Protein 1ZAV (pdb70)

Sequence (353 aa):
VMLTRQQKELIVKEMSEIFKKTSLILFADFLGFTVADLTELRSRLREKYGDGARFRVVKNTLLNLALKNAEYEGYEEFLKGPTAVLLYVTEGDPVEAVKIIYNFYKDKKADLSRLKGGFLEGKKFTAEEVENIAKLPSKEELYAMLVGRVKAPITGLVFALSGILRNLVYVLNAIKEKKMTIDEIIEAIEKLTVSELAELLVKKLEDKFGMTIDEIIEAIEKLTVSELAELVKKLEDKFGMTIDEIIEAIEKLTVSELAELVKKLEDKFGMTIDEIIEAIEKLTVSELAELVKKLEDKFMTIDEIIEAIEKLTVSELAELVKKLEDKFTIDEIIEAIEKLTVSELAELVKKLEDK

Radius of gyration: 29.61 Å; Cα contacts (8 Å, |Δi|>4): 431; chains: 7; bounding box: 50×60×89 Å

Solvent-accessible surface area: 18671 Å² total; per-residue (Å²): 198,177,86,74,161,128,85,92,91,99,66,23,128,89,6,9,93,48,0,151,135,21,30,1,2,0,0,0,34,20,95,81,38,78,116,71,26,32,78,71,0,101,53,68,4,134,137,123,27,32,96,5,8,103,2,94,91,12,122,44,86,25,0,50,78,0,0,131,91,15,153,44,147,31,7,82,100,6,12,151,35,71,1,0,0,0,6,0,40,132,48,53,4,8,55,0,0,60,16,0,26,54,0,0,100,85,82,178,22,89,58,71,49,0,39,0,0,15,13,52,72,116,89,9,55,29,133,69,3,99,92,15,6,172,23,37,59,66,122,92,4,15,40,70,0,24,36,71,0,32,15,4,2,74,15,1,25,132,11,0,20,13,5,9,74,48,0,15,134,6,0,48,37,20,54,126,142,121,75,84,9,85,84,0,7,84,6,0,22,145,11,46,0,49,73,0,29,92,0,5,114,83,1,75,103,115,44,77,110,64,22,74,61,0,17,90,8,0,70,163,11,44,16,23,58,0,4,48,0,5,115,73,0,82,127,99,10,118,83,83,27,74,85,0,12,99,4,0,24,138,10,39,0,48,67,0,21,84,0,12,113,83,0,89,98,105,25,73,121,73,29,75,84,0,7,82,6,0,40,134,8,43,0,52,70,0,28,79,0,14,106,77,0,100,100,112,44,103,81,20,82,95,0,20,107,22,0,94,138,14,73,69,80,66,0,44,81,0,11,130,64,0,97,96,126,69,109,25,75,101,0,8,102,11,0,25,147,11,43,0,55,69,0,21,74,0,10,114,78,3,97,113,120

Organism: Thermotoga maritima (strain ATCC 43589 / DSM 3109 / JCM 10099 / NBRC 100826 / MSB8) (NCBI:txid243274)

Foldseek 3Di:
DDDDPVRLVVLLVVLLVQVLQWQWKWKFDCPPPDVVLVVVLVVLVCVPQVPQKDKAWDQLVSVVSSCVSNPHPDCVVRRDPGIIIITGRDDQPLVSLLSVQVSCVVVPHDQVSRAWTAGRRRTDGSVCSVVSNPDDDPVVVVVVVVCVVCVVVVVVVCVVVVVVVVVVVVVVVVVVVD/DDPVVVVVVLVPDDVVVNVVVVVVCVVVPD/DDPVVVVVVQVVDDPVRNVVVVVVVVVVDD/DDPVVVVVVLVPDDPVVNVVVVVVVVVVPD/DDPVVVVVVLVPDDVVVNVVVVVVVVVVD/DPVVVVVVVQVPQDPVSVVVVVVVVVVVD/DVVVVVVVLVPDDPVRVVVVVVVVVVD

CATH classification: 3.30.70.1730 (+1 more: 6.10.250.290)

Nearest PDB structures (foldseek):
  1zaw-assembly1_V  TM=1.005E+00  e=1.947E-02  Thermotoga maritima
  1zax-assembly1_W  TM=9.506E-01  e=1.041E-01  Thermotoga maritima
  1rqu-assembly1_B  TM=8.295E-01  e=3.228E+00  Escherichia coli
  1rqt-assembly1_B  TM=8.329E-01  e=4.101E+00  Escherichia coli
  1zax-assembly1_W  TM=9.877E-01  e=3.041E-02  Thermotoga maritima

Secondary structure (DSSP, 8-state):
-PPPHHHHHHHHHHHHHHHTT-SEEEEE--TT--HHHHHHHHHHHHHHHTTSEEEEEE-HHHHHHHHHHTT--S-GGG-SSSEEEEEESSS-THHHHHHHHHHHHHTT--GGGEEEEEETTEEEEHHH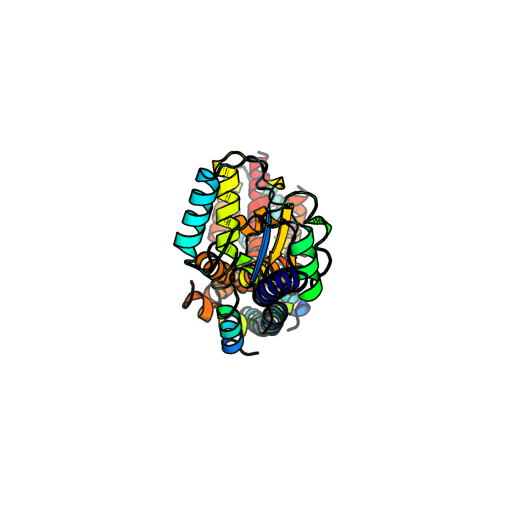HHHHHTPPPHHHHHHHHHHHHHHHHHHHHHHHHHHHHHHHHHHHHHHHT-/--HHHHHHHHHHSBHHHHHHHHHHHHHHT-/--HHHHHHHHHT--HHHHHHHHHHHHHH--/--HHHHHHHHHTSBHHHHHHHHHHHHHHH-/--HHHHHHHHHTSBHHHHHHHHHHHHHH-/--HHHHHHHHHHS-HHHHHHHHHHHHHH-/--HHHHHHHHTSBHHHHHHHHHHHHT-

B-factor: mean 54.04, std 11.58, range [22.67, 105.93]

Structure (mmCIF, N/CA/C/O backbone):
data_1ZAV
#
_entry.id   1ZAV
#
_cell.length_a   43.438
_cell.length_b   60.375
_cell.length_c   83.372
_cell.angle_alpha   90.00
_cell.angle_beta   91.89
_cell.angle_gamma   90.00
#
_symmetry.space_group_name_H-M   'P 1 21 1'
#
loop_
_entity.id
_entity.type
_entity.pdbx_description
1 polymer '50S ribosomal protein L10'
2 polymer '50S ribosomal protein L7/L12'
3 water water
#
loop_
_atom_site.group_PDB
_atom_site.id
_atom_site.type_symbol
_atom_site.label_atom_id
_atom_site.label_alt_id
_atom_site.label_comp_id
_atom_site.label_asym_id
_atom_site.label_entity_id
_atom_site.label_seq_id
_atom_site.pdbx_PDB_ins_code
_atom_site.Cartn_x
_atom_site.Cartn_y
_atom_site.Cartn_z
_atom_site.occupancy
_atom_site.B_iso_or_equiv
_atom_site.auth_seq_id
_atom_site.auth_comp_id
_atom_site.auth_asym_id
_atom_site.auth_atom_id
_atom_site.pdbx_PDB_model_num
ATOM 1 N N . VAL A 1 1 ? 30.800 -20.280 -35.510 1.00 64.43 0 VAL A N 1
ATOM 2 C CA . VAL A 1 1 ? 29.577 -20.883 -36.100 1.00 61.08 0 VAL A CA 1
ATOM 3 C C . VAL A 1 1 ? 28.317 -20.210 -35.554 1.00 60.34 0 VAL A C 1
ATOM 4 O O . VAL A 1 1 ? 28.284 -19.699 -34.431 1.00 57.70 0 VAL A O 1
ATOM 8 N N . MET A 1 2 ? 27.279 -20.213 -36.376 1.00 59.22 1 MET A N 1
ATOM 9 C CA . MET A 1 2 ? 26.008 -19.607 -36.017 1.00 57.44 1 MET A CA 1
ATOM 10 C C . MET A 1 2 ? 25.149 -20.605 -35.245 1.00 55.74 1 MET A C 1
ATOM 11 O O . MET A 1 2 ? 25.284 -21.817 -35.415 1.00 54.60 1 MET A O 1
ATOM 16 N N . LEU A 1 3 ? 24.275 -20.092 -34.386 1.00 54.53 2 LEU A N 1
ATOM 17 C CA . LEU A 1 3 ? 23.364 -20.944 -33.630 1.00 52.75 2 LEU A CA 1
ATOM 18 C C . LEU A 1 3 ? 22.046 -21.016 -34.412 1.00 52.89 2 LEU A C 1
ATOM 19 O O . LEU A 1 3 ? 21.649 -20.041 -35.053 1.00 49.73 2 LEU A O 1
ATOM 24 N N . THR A 1 4 ? 21.384 -22.169 -34.372 1.00 52.88 3 THR A N 1
ATOM 25 C CA . THR A 1 4 ? 20.104 -22.320 -35.062 1.00 53.21 3 THR A CA 1
ATOM 26 C C . THR A 1 4 ? 19.079 -21.459 -34.327 1.00 51.93 3 THR A C 1
ATOM 27 O O . THR A 1 4 ? 19.203 -21.238 -33.118 1.00 47.07 3 THR A O 1
ATOM 31 N N . ARG A 1 5 ? 18.071 -20.973 -35.053 1.00 51.15 4 ARG A N 1
ATOM 32 C CA . ARG A 1 5 ? 17.042 -20.137 -34.440 1.00 51.69 4 ARG A CA 1
ATOM 33 C C . ARG A 1 5 ? 16.467 -20.866 -33.230 1.00 49.74 4 ARG A C 1
ATOM 34 O O . ARG A 1 5 ? 16.213 -20.259 -32.187 1.00 49.44 4 ARG A O 1
ATOM 42 N N . GLN A 1 6 ? 16.282 -22.176 -33.389 1.00 49.11 5 GLN A N 1
ATOM 43 C CA . GLN A 1 6 ? 15.739 -23.053 -32.351 1.00 49.21 5 GLN A CA 1
ATOM 44 C C . GLN A 1 6 ? 16.657 -23.151 -31.122 1.00 48.96 5 GLN A C 1
ATOM 45 O O . GLN A 1 6 ? 16.183 -23.177 -29.981 1.00 46.70 5 GLN A O 1
ATOM 51 N N . GLN A 1 7 ? 17.964 -23.213 -31.353 1.00 46.59 6 GLN A N 1
ATOM 52 C CA . GLN A 1 7 ? 18.916 -23.283 -30.240 1.00 46.02 6 GLN A CA 1
ATOM 53 C C . GLN A 1 7 ? 18.863 -21.990 -29.436 1.00 43.19 6 GLN A C 1
ATOM 54 O O . GLN A 1 7 ? 18.837 -22.017 -28.206 1.00 43.53 6 GLN A O 1
ATOM 60 N N . LYS A 1 8 ? 18.838 -20.859 -30.134 1.00 43.91 7 LYS A N 1
ATOM 61 C CA . LYS A 1 8 ? 18.772 -19.557 -29.476 1.00 45.30 7 LYS A CA 1
ATOM 62 C C . LYS A 1 8 ? 17.480 -19.417 -28.677 1.00 46.00 7 LYS A C 1
ATOM 63 O O . LYS A 1 8 ? 17.493 -18.949 -27.536 1.00 43.63 7 LYS A O 1
ATOM 69 N N . GLU A 1 9 ? 16.356 -19.805 -29.283 1.00 44.49 8 GLU A N 1
ATOM 70 C CA . GLU A 1 9 ? 15.067 -19.716 -28.598 1.00 45.31 8 GLU A CA 1
ATOM 71 C C . GLU A 1 9 ? 15.070 -20.498 -27.290 1.00 43.49 8 GLU A C 1
ATOM 72 O O . GLU A 1 9 ? 14.523 -20.041 -26.293 1.00 45.18 8 GLU A O 1
ATOM 78 N N . LEU A 1 10 ? 15.681 -21.679 -27.305 1.00 44.22 9 LEU A N 1
ATOM 79 C CA . LEU A 1 10 ? 15.740 -22.538 -26.125 1.00 46.68 9 LEU A CA 1
ATOM 80 C C . LEU A 1 10 ? 16.555 -21.869 -25.016 1.00 46.02 9 LEU A C 1
ATOM 81 O O . LEU A 1 10 ? 16.181 -21.904 -23.844 1.00 44.81 9 LEU A O 1
ATOM 86 N N . ILE A 1 11 ? 17.667 -21.256 -25.395 1.00 46.65 10 ILE A N 1
ATOM 87 C CA . ILE A 1 11 ? 18.514 -20.575 -24.424 1.00 47.15 10 ILE A CA 1
ATOM 88 C C . ILE A 1 11 ? 17.750 -19.403 -23.806 1.00 46.01 10 ILE A C 1
ATOM 89 O O . ILE A 1 11 ? 17.790 -19.203 -22.593 1.00 44.09 10 ILE A O 1
ATOM 94 N N . VAL A 1 12 ? 17.038 -18.643 -24.641 1.00 46.12 11 VAL A N 1
ATOM 95 C CA . VAL A 1 12 ? 16.255 -17.500 -24.170 1.00 44.56 11 VAL A CA 1
ATOM 96 C C . VAL A 1 12 ? 15.112 -17.965 -23.272 1.00 44.82 11 VAL A C 1
ATOM 97 O O . VAL A 1 12 ? 14.852 -17.390 -22.224 1.00 43.63 11 VAL A O 1
ATOM 101 N N . LYS A 1 13 ? 14.418 -19.014 -23.697 1.00 46.51 12 LYS A N 1
ATOM 102 C CA . LYS A 1 13 ? 13.301 -19.534 -22.925 1.00 46.53 12 LYS A CA 1
ATOM 103 C C . LYS A 1 13 ? 13.786 -20.014 -21.559 1.00 46.07 12 LYS A C 1
ATOM 104 O O . LYS A 1 13 ? 13.192 -19.689 -20.534 1.00 43.52 12 LYS A O 1
ATOM 110 N N . GLU A 1 14 ? 14.865 -20.790 -21.555 1.00 47.88 13 GLU A N 1
ATOM 111 C CA . GLU A 1 14 ? 15.423 -21.313 -20.312 1.00 50.27 13 GLU A CA 1
ATOM 112 C C . GLU A 1 14 ? 15.731 -20.182 -19.342 1.00 49.89 13 GLU A C 1
ATOM 113 O O . GLU A 1 14 ? 15.298 -20.196 -18.194 1.00 50.52 13 GLU A O 1
ATOM 119 N N . MET A 1 15 ? 16.493 -19.208 -19.819 1.00 51.20 14 MET A N 1
ATOM 120 C CA . MET A 1 15 ? 16.872 -18.056 -19.015 1.00 51.66 14 MET A CA 1
ATOM 121 C C . MET A 1 15 ? 15.638 -17.301 -18.525 1.00 51.85 14 MET A C 1
ATOM 122 O O . MET A 1 15 ? 15.535 -16.961 -17.346 1.00 51.52 14 MET A O 1
ATOM 127 N N . SER A 1 16 ? 14.696 -17.045 -19.435 1.00 50.45 15 SER A N 1
ATOM 128 C CA . SER A 1 16 ? 13.475 -16.323 -19.090 1.00 51.03 15 SER A CA 1
ATOM 129 C C . SER A 1 16 ? 12.721 -17.024 -17.971 1.00 49.65 15 SER A C 1
ATOM 130 O O . SER A 1 16 ? 12.187 -16.380 -17.069 1.00 49.59 15 SER A O 1
ATOM 133 N N . GLU A 1 17 ? 12.664 -18.350 -18.041 1.00 49.50 16 GLU A N 1
ATOM 134 C CA . GLU A 1 17 ? 11.982 -19.124 -17.023 1.00 47.65 16 GLU A CA 1
ATOM 135 C C . GLU A 1 17 ? 12.742 -19.033 -15.703 1.00 45.99 16 GLU A C 1
ATOM 136 O O . GLU A 1 17 ? 12.132 -18.999 -14.644 1.00 46.93 16 GLU A O 1
ATOM 142 N N . ILE A 1 18 ? 14.067 -18.998 -15.758 1.00 45.67 17 ILE A N 1
ATOM 143 C CA . ILE A 1 18 ? 14.836 -18.894 -14.523 1.00 46.20 17 ILE A CA 1
ATOM 144 C C . ILE A 1 18 ? 14.529 -17.553 -13.863 1.00 47.78 17 ILE A C 1
ATOM 145 O O . ILE A 1 18 ? 14.179 -17.505 -12.686 1.00 47.14 17 ILE A O 1
ATOM 150 N N . PHE A 1 19 ? 14.639 -16.470 -14.629 1.00 48.77 18 PHE A N 1
ATOM 151 C CA . PHE A 1 19 ? 14.371 -15.134 -14.095 1.00 51.04 18 PHE A CA 1
ATOM 152 C C . PHE A 1 19 ? 12.949 -14.975 -13.569 1.00 52.13 18 PHE A C 1
ATOM 153 O O . PHE A 1 19 ? 12.663 -14.046 -12.811 1.00 52.35 18 PHE A O 1
ATOM 161 N N . LYS A 1 20 ? 12.050 -15.869 -13.970 1.00 53.75 19 LYS A N 1
ATOM 162 C CA . LYS A 1 20 ? 10.678 -15.798 -13.493 1.00 55.52 19 LYS A CA 1
ATOM 163 C C . LYS A 1 20 ? 10.552 -16.351 -12.077 1.00 55.38 19 LYS A C 1
ATOM 164 O O . LYS A 1 20 ? 9.536 -16.144 -11.416 1.00 56.31 19 LYS A O 1
ATOM 170 N N . LYS A 1 21 ? 11.575 -17.054 -11.602 1.00 54.07 20 LYS A N 1
ATOM 171 C CA . LYS A 1 21 ? 11.498 -17.620 -10.262 1.00 55.51 20 LYS A CA 1
ATOM 172 C C . LYS A 1 21 ? 12.587 -17.156 -9.292 1.00 53.46 20 LYS A C 1
ATOM 173 O O . LYS A 1 21 ? 12.595 -17.562 -8.135 1.00 55.56 20 LYS A O 1
ATOM 179 N N . THR A 1 22 ? 13.495 -16.314 -9.764 1.00 50.82 21 THR A N 1
ATOM 180 C CA . THR A 1 22 ? 14.592 -15.810 -8.938 1.00 48.90 21 THR A CA 1
ATOM 181 C C . THR A 1 22 ? 14.144 -14.787 -7.905 1.00 48.00 21 THR A C 1
ATOM 182 O O . THR A 1 22 ? 13.144 -14.095 -8.101 1.00 49.68 21 THR A O 1
ATOM 186 N N . SER A 1 23 ? 14.893 -14.694 -6.807 1.00 45.13 22 SER A N 1
ATOM 187 C CA . SER A 1 23 ? 14.588 -13.745 -5.745 1.00 42.77 22 SER A CA 1
ATOM 188 C C . SER A 1 23 ? 15.617 -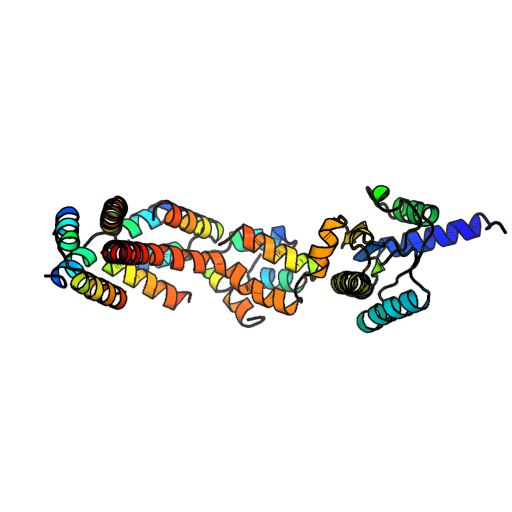12.613 -5.794 1.00 41.59 22 SER A C 1
ATOM 189 O O . SER A 1 23 ? 15.496 -11.608 -5.097 1.00 41.35 22 SER A O 1
ATOM 192 N N . LEU A 1 24 ? 16.624 -12.795 -6.636 1.00 39.36 23 LEU A N 1
ATOM 193 C CA . LEU A 1 24 ? 17.678 -11.814 -6.821 1.00 40.02 23 LEU A CA 1
ATOM 194 C C . LEU A 1 24 ? 18.303 -11.966 -8.198 1.00 39.27 23 LEU A C 1
ATOM 195 O O . LEU A 1 24 ? 18.519 -13.079 -8.683 1.00 40.57 23 LEU A O 1
ATOM 200 N N . ILE A 1 25 ? 18.556 -10.826 -8.825 1.00 38.77 24 ILE A N 1
ATOM 201 C CA . ILE A 1 25 ? 19.222 -10.740 -10.110 1.00 39.20 24 ILE A CA 1
ATOM 202 C C . ILE A 1 25 ? 20.097 -9.500 -9.919 1.00 39.69 24 ILE A C 1
ATOM 203 O O . ILE A 1 25 ? 19.583 -8.393 -9.780 1.00 40.14 24 ILE A O 1
ATOM 208 N N . LEU A 1 26 ? 21.409 -9.693 -9.855 1.00 39.16 25 LEU A N 1
ATOM 209 C CA . LEU A 1 26 ? 22.329 -8.577 -9.694 1.00 39.90 25 LEU A CA 1
ATOM 210 C C . LEU A 1 26 ? 23.295 -8.575 -10.875 1.00 40.02 25 LEU A C 1
ATOM 211 O O . LEU A 1 26 ? 23.890 -9.601 -11.223 1.00 42.32 25 LEU A O 1
ATOM 216 N N . PHE A 1 27 ? 23.441 -7.411 -11.503 1.00 38.39 26 PHE A N 1
ATOM 217 C CA . PHE A 1 27 ? 24.297 -7.274 -12.666 1.00 39.44 26 PHE A CA 1
ATOM 218 C C . PHE A 1 27 ? 25.651 -6.726 -12.289 1.00 41.41 26 PHE A C 1
ATOM 219 O O . PHE A 1 27 ? 25.736 -5.674 -11.661 1.00 43.15 26 PHE A O 1
ATOM 227 N N . ALA A 1 28 ? 26.698 -7.436 -12.699 1.00 43.47 27 ALA A N 1
ATOM 228 C CA . ALA A 1 28 ? 28.074 -7.055 -12.384 1.00 44.16 27 ALA A CA 1
ATOM 229 C C . ALA A 1 28 ? 29.035 -7.021 -13.568 1.00 45.47 27 ALA A C 1
ATOM 230 O O . ALA A 1 28 ? 28.924 -7.811 -14.511 1.00 47.33 27 ALA A O 1
ATOM 232 N N . ASP A 1 29 ? 29.986 -6.095 -13.499 1.00 46.14 28 ASP A N 1
ATOM 233 C CA . ASP A 1 29 ? 31.033 -5.960 -14.502 1.00 46.00 28 ASP A CA 1
ATOM 234 C C . ASP A 1 29 ? 32.133 -6.867 -13.957 1.00 46.16 28 ASP A C 1
ATOM 235 O O . ASP A 1 29 ? 32.705 -6.574 -12.909 1.00 44.74 28 ASP A O 1
ATOM 240 N N . PHE A 1 30 ? 32.421 -7.964 -14.650 1.00 45.55 29 PHE A N 1
ATOM 241 C CA . PHE A 1 30 ? 33.438 -8.902 -14.185 1.00 46.85 29 PHE A CA 1
ATOM 242 C C . PHE A 1 30 ? 34.667 -8.928 -15.098 1.00 46.42 29 PHE A C 1
ATOM 243 O O . PHE A 1 30 ? 35.487 -9.854 -15.040 1.00 45.96 29 PHE A O 1
ATOM 251 N N . LEU A 1 31 ? 34.791 -7.901 -15.936 1.00 45.79 30 LEU A N 1
ATOM 252 C CA . LEU A 1 31 ? 35.913 -7.784 -16.862 1.00 45.56 30 LEU A CA 1
ATOM 253 C C . LEU A 1 31 ? 37.231 -7.721 -16.097 1.00 46.23 30 LEU A C 1
ATOM 254 O O . LEU A 1 31 ? 37.305 -7.108 -15.036 1.00 47.18 30 LEU A O 1
ATOM 259 N N . GLY A 1 32 ? 38.263 -8.366 -16.629 1.00 46.59 31 GLY A N 1
ATOM 260 C CA . GLY A 1 32 ? 39.564 -8.329 -15.978 1.00 47.27 31 GLY A CA 1
ATOM 261 C C . GLY A 1 32 ? 39.821 -9.378 -14.917 1.00 47.78 31 GLY A C 1
ATOM 262 O O . GLY A 1 32 ? 40.977 -9.678 -14.610 1.00 48.88 31 GLY A O 1
ATOM 263 N N . PHE A 1 33 ? 38.754 -9.918 -14.338 1.00 47.07 32 PHE A N 1
ATOM 264 C CA . PHE A 1 33 ? 38.878 -10.956 -13.321 1.00 48.23 32 PHE A CA 1
ATOM 265 C C . PHE A 1 33 ? 39.339 -12.245 -13.999 1.00 47.91 32 PHE A C 1
ATOM 266 O O . PHE A 1 33 ? 39.038 -12.489 -15.171 1.00 47.94 32 PHE A O 1
ATOM 274 N N . THR A 1 34 ? 40.065 -13.068 -13.254 1.00 47.87 33 THR A N 1
ATOM 275 C CA . THR A 1 34 ? 40.586 -14.326 -13.771 1.00 48.16 33 THR A CA 1
ATOM 276 C C . THR A 1 34 ? 39.650 -15.493 -13.480 1.00 48.55 33 THR A C 1
ATOM 277 O O . THR A 1 34 ? 38.690 -15.360 -12.715 1.00 45.99 33 THR A O 1
ATOM 281 N N . VAL A 1 35 ? 39.932 -16.637 -14.102 1.00 49.46 34 VAL A N 1
ATOM 282 C CA . VAL A 1 35 ? 39.128 -17.832 -13.881 1.00 49.17 34 VAL A CA 1
ATOM 283 C C . VAL A 1 35 ? 39.272 -18.222 -12.413 1.00 48.89 34 VAL A C 1
ATOM 284 O O . VAL A 1 35 ? 38.330 -18.714 -11.793 1.00 46.56 34 VAL A O 1
ATOM 288 N N . ALA A 1 36 ? 40.463 -18.001 -11.861 1.00 48.60 35 ALA A N 1
ATOM 289 C CA . ALA A 1 36 ? 40.710 -18.314 -10.464 1.00 47.03 35 ALA A CA 1
ATOM 290 C C . ALA A 1 36 ? 39.730 -17.517 -9.613 1.00 44.85 35 ALA A C 1
ATOM 291 O O . ALA A 1 36 ? 39.136 -18.050 -8.681 1.00 44.95 35 ALA A O 1
ATOM 293 N N . ASP A 1 37 ? 39.561 -16.239 -9.945 1.00 42.48 36 ASP A N 1
ATOM 294 C CA . ASP A 1 37 ? 38.644 -15.371 -9.216 1.00 41.76 36 ASP A CA 1
ATOM 295 C C . ASP A 1 37 ? 37.209 -15.871 -9.373 1.00 40.57 36 ASP A C 1
ATOM 296 O O . ASP A 1 37 ? 36.447 -15.927 -8.408 1.00 38.45 36 ASP A O 1
ATOM 301 N N . LEU A 1 38 ? 36.846 -16.223 -10.601 1.00 40.41 37 LEU A N 1
ATOM 302 C CA . LEU A 1 38 ? 35.503 -16.730 -10.868 1.00 40.66 37 LEU A CA 1
ATOM 303 C C . LEU A 1 38 ? 35.294 -17.969 -9.997 1.00 41.36 37 LEU A C 1
ATOM 304 O O . LEU A 1 38 ? 34.283 -18.093 -9.306 1.00 38.14 37 LEU A O 1
ATOM 309 N N . THR A 1 39 ? 36.273 -18.872 -10.015 1.00 42.92 38 THR A N 1
ATOM 310 C CA . THR A 1 39 ? 36.182 -20.102 -9.232 1.00 44.08 38 THR A CA 1
ATOM 311 C C . THR A 1 39 ? 36.008 -19.798 -7.743 1.00 44.59 38 THR A C 1
ATOM 312 O O . THR A 1 39 ? 35.161 -20.394 -7.080 1.00 43.14 38 THR A O 1
ATOM 316 N N . GLU A 1 40 ? 36.787 -18.852 -7.225 1.00 46.57 39 GLU A N 1
ATOM 317 C CA . GLU A 1 40 ? 36.689 -18.486 -5.813 1.00 48.36 39 GLU A CA 1
ATOM 318 C C . GLU A 1 40 ? 35.336 -17.866 -5.447 1.00 46.38 39 GLU A C 1
ATOM 319 O O . GLU A 1 40 ? 34.747 -18.208 -4.421 1.00 47.10 39 GLU A O 1
ATOM 325 N N . LEU A 1 41 ? 34.836 -16.955 -6.275 1.00 44.78 40 LEU A N 1
ATOM 326 C CA . LEU A 1 41 ? 33.541 -16.342 -5.999 1.00 43.33 40 LEU A CA 1
ATOM 327 C C . LEU A 1 41 ? 32.454 -17.417 -6.007 1.00 40.91 40 LEU A C 1
ATOM 328 O O . LEU A 1 41 ? 31.585 -17.441 -5.136 1.00 40.13 40 LEU A O 1
ATOM 333 N N . ARG A 1 42 ? 32.504 -18.306 -6.994 1.00 41.52 41 ARG A N 1
ATOM 334 C CA . ARG A 1 42 ? 31.505 -19.367 -7.087 1.00 41.04 41 ARG A CA 1
ATOM 335 C C . ARG A 1 42 ? 31.566 -20.295 -5.890 1.00 42.06 41 ARG A C 1
ATOM 336 O O . ARG A 1 42 ? 30.542 -20.796 -5.434 1.00 39.97 41 ARG A O 1
ATOM 344 N N . SER A 1 43 ? 32.774 -20.519 -5.382 1.00 41.33 42 SER A N 1
ATOM 345 C CA . SER A 1 43 ? 32.957 -21.381 -4.224 1.00 42.38 42 SER A CA 1
ATOM 346 C C . SER A 1 43 ? 32.355 -20.720 -2.986 1.00 41.57 42 SER A C 1
ATOM 347 O O . SER A 1 43 ? 31.686 -21.380 -2.192 1.00 42.30 42 SER A O 1
ATOM 350 N N . ARG A 1 44 ? 32.587 -19.416 -2.826 1.00 40.86 43 ARG A N 1
ATOM 351 C CA . ARG A 1 44 ? 32.039 -18.696 -1.679 1.00 40.36 43 ARG A CA 1
ATOM 352 C C . ARG A 1 44 ? 30.517 -18.717 -1.737 1.00 40.95 43 ARG A C 1
ATOM 353 O O . ARG A 1 44 ? 29.844 -18.821 -0.709 1.00 40.54 43 ARG A O 1
ATOM 361 N N . LEU A 1 45 ? 29.969 -18.621 -2.946 1.00 40.27 44 LEU A N 1
ATOM 362 C CA . LEU A 1 45 ? 28.525 -18.650 -3.107 1.00 39.80 44 LEU A CA 1
ATOM 363 C C . LEU A 1 45 ? 27.960 -20.025 -2.767 1.00 39.53 44 LEU A C 1
ATOM 364 O O . LEU A 1 45 ? 27.001 -20.137 -2.017 1.00 39.50 44 LEU A O 1
ATOM 369 N N . ARG A 1 46 ? 28.567 -21.067 -3.319 1.00 41.38 45 ARG A N 1
ATOM 370 C CA . ARG A 1 46 ? 28.111 -22.435 -3.099 1.00 42.71 45 ARG A CA 1
ATOM 371 C C . ARG A 1 46 ? 28.135 -22.850 -1.631 1.00 44.40 45 ARG A C 1
ATOM 372 O O . ARG A 1 46 ? 27.215 -23.512 -1.142 1.00 43.29 45 ARG A O 1
ATOM 380 N N . GLU A 1 47 ? 29.198 -22.460 -0.937 1.00 47.50 46 GLU A N 1
ATOM 381 C CA . GLU A 1 47 ? 29.363 -22.758 0.478 1.00 50.01 46 GLU A CA 1
ATOM 382 C C . GLU A 1 47 ? 28.145 -22.295 1.271 1.00 50.36 46 GLU A C 1
ATOM 383 O O . GLU A 1 47 ? 27.814 -22.866 2.308 1.00 51.54 46 GLU A O 1
ATOM 389 N N . LYS A 1 48 ? 27.473 -21.262 0.771 1.00 48.84 47 LYS A N 1
ATOM 390 C CA . LYS A 1 48 ? 26.303 -20.712 1.439 1.00 46.21 47 LYS A CA 1
ATOM 391 C C . LYS A 1 48 ? 24.985 -21.067 0.765 1.00 44.81 47 LYS A C 1
ATOM 392 O O . LYS A 1 48 ? 23.957 -21.177 1.430 1.00 43.83 47 LYS A O 1
ATOM 398 N N . TYR A 1 49 ? 25.004 -21.247 -0.550 1.00 41.84 48 TYR A N 1
ATOM 399 C CA . TYR A 1 49 ? 23.768 -21.548 -1.269 1.00 42.04 48 TYR A CA 1
ATOM 400 C C . TYR A 1 49 ? 23.705 -22.919 -1.945 1.00 41.73 48 TYR A C 1
ATOM 401 O O . TYR A 1 49 ? 22.634 -23.351 -2.375 1.00 41.91 48 TYR A O 1
ATOM 410 N N . GLY A 1 50 ? 24.834 -23.604 -2.048 1.00 41.69 49 GLY A N 1
ATOM 411 C CA . GLY A 1 50 ? 24.815 -24.882 -2.745 1.00 43.47 49 GLY A CA 1
ATOM 412 C C . GLY A 1 50 ? 24.558 -24.573 -4.216 1.00 44.06 49 GLY A C 1
ATOM 413 O O . GLY A 1 50 ? 25.336 -23.858 -4.844 1.00 44.15 49 GLY A O 1
ATOM 414 N N . ASP A 1 51 ? 23.469 -25.091 -4.772 1.00 44.74 50 ASP A N 1
ATOM 415 C CA . ASP A 1 51 ? 23.140 -24.825 -6.168 1.00 47.60 50 ASP A CA 1
ATOM 416 C C . ASP A 1 51 ? 22.048 -23.754 -6.270 1.00 46.59 50 ASP A C 1
ATOM 417 O O . ASP A 1 51 ? 21.490 -23.536 -7.350 1.00 47.17 50 ASP A O 1
ATOM 422 N N . GLY A 1 52 ? 21.748 -23.107 -5.143 1.00 45.32 51 GLY A N 1
ATOM 423 C CA . GLY A 1 52 ? 20.698 -22.103 -5.089 1.00 42.90 51 GLY A CA 1
ATOM 424 C C . GLY A 1 52 ? 21.081 -20.743 -5.624 1.00 42.56 51 GLY A C 1
ATOM 425 O O . GLY A 1 52 ? 20.253 -19.840 -5.698 1.00 41.09 51 GLY A O 1
ATOM 426 N N . ALA A 1 53 ? 22.343 -20.594 -5.993 1.00 41.08 52 ALA A N 1
ATOM 427 C CA . ALA A 1 53 ? 22.826 -19.334 -6.537 1.00 42.94 52 ALA A CA 1
ATOM 428 C C . ALA A 1 53 ? 23.799 -19.626 -7.665 1.00 43.32 52 ALA A C 1
ATOM 429 O O . ALA A 1 53 ? 24.518 -20.631 -7.635 1.00 41.76 52 ALA A O 1
ATOM 431 N N . ARG A 1 54 ? 23.820 -18.742 -8.656 1.00 41.61 53 ARG A N 1
ATOM 432 C CA . ARG A 1 54 ? 24.708 -18.882 -9.801 1.00 42.98 53 ARG A CA 1
ATOM 433 C C . ARG A 1 54 ? 25.315 -17.539 -10.161 1.00 42.90 53 ARG A C 1
ATOM 434 O O . ARG A 1 54 ? 24.698 -16.508 -9.927 1.00 40.38 53 ARG A O 1
ATOM 442 N N . PHE A 1 55 ? 26.530 -17.562 -10.704 1.00 41.19 54 PHE A N 1
ATOM 443 C CA . PHE A 1 55 ? 27.203 -16.351 -11.163 1.00 43.39 54 PHE A CA 1
ATOM 444 C C . PHE A 1 55 ? 27.743 -16.695 -12.543 1.00 45.31 54 PHE A C 1
ATOM 445 O O . PHE A 1 55 ? 28.687 -17.479 -12.668 1.00 43.68 54 PHE A O 1
ATOM 453 N N . ARG A 1 56 ? 27.142 -16.114 -13.577 1.00 46.39 55 ARG A N 1
ATOM 454 C CA . ARG A 1 56 ? 27.564 -16.387 -14.945 1.00 49.62 55 ARG A CA 1
ATOM 455 C C . ARG A 1 56 ? 27.678 -15.139 -15.814 1.00 50.96 55 ARG A C 1
ATOM 456 O O . ARG A 1 56 ? 26.851 -14.230 -15.728 1.00 48.43 55 ARG A O 1
ATOM 464 N N . VAL A 1 57 ? 28.715 -15.102 -16.645 1.00 52.92 56 VAL A N 1
ATOM 465 C CA . VAL A 1 57 ? 28.906 -13.991 -17.568 1.00 55.90 56 VAL A CA 1
ATOM 466 C C . VAL A 1 57 ? 27.953 -14.314 -18.707 1.00 56.51 56 VAL A C 1
ATOM 467 O O . VAL A 1 57 ? 28.010 -15.407 -19.274 1.00 55.62 56 VAL A O 1
ATOM 471 N N . VAL A 1 58 ? 27.066 -13.378 -19.029 1.00 58.18 57 VAL A N 1
ATOM 472 C CA . VAL A 1 58 ? 26.093 -13.605 -20.091 1.00 59.62 57 VAL A CA 1
ATOM 473 C C . VAL A 1 58 ? 25.973 -12.423 -21.046 1.00 60.11 57 VAL A C 1
ATOM 474 O O . VAL A 1 58 ? 25.859 -11.269 -20.627 1.00 60.40 57 VAL A O 1
ATOM 478 N N . LYS A 1 59 ? 26.004 -12.730 -22.336 1.00 61.29 58 LYS A N 1
ATOM 479 C CA . LYS A 1 59 ? 25.883 -11.721 -23.378 1.00 63.15 58 LYS A CA 1
ATOM 480 C C . LYS A 1 59 ? 24.640 -10.859 -23.154 1.00 61.96 58 LYS A C 1
ATOM 481 O O . LYS A 1 59 ? 23.574 -11.364 -22.804 1.00 62.67 58 LYS A O 1
ATOM 487 N N . ASN A 1 60 ? 24.790 -9.556 -23.363 1.00 62.16 59 ASN A N 1
ATOM 488 C CA . ASN A 1 60 ? 23.702 -8.602 -23.185 1.00 61.20 59 ASN A CA 1
ATOM 489 C C . ASN A 1 60 ? 22.427 -8.947 -23.948 1.00 60.15 59 ASN A C 1
ATOM 490 O O . ASN A 1 60 ? 21.339 -8.958 -23.376 1.00 58.74 59 ASN A O 1
ATOM 495 N N . THR A 1 61 ? 22.561 -9.216 -25.242 1.00 59.61 60 THR A N 1
ATOM 496 C CA . THR A 1 61 ? 21.407 -9.537 -26.072 1.00 59.42 60 THR A CA 1
ATOM 497 C C . THR A 1 61 ? 20.553 -10.630 -25.435 1.00 58.59 60 THR A C 1
ATOM 498 O O . THR A 1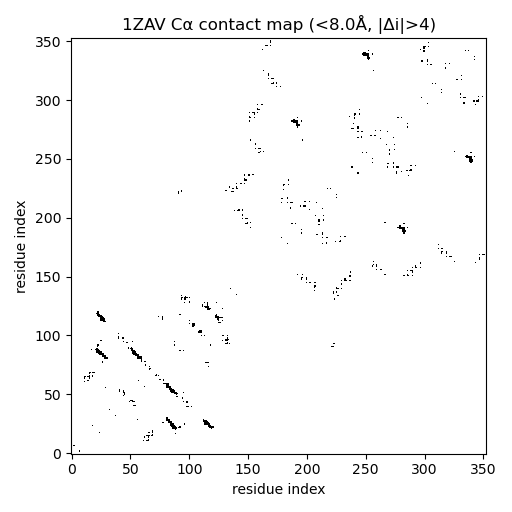 61 ? 19.335 -10.497 -25.351 1.00 58.16 60 THR A O 1
ATOM 502 N N . LEU A 1 62 ? 21.198 -11.700 -24.980 1.00 57.80 61 LEU A N 1
ATOM 503 C CA . LEU A 1 62 ? 20.509 -12.817 -24.330 1.00 57.82 61 LEU A CA 1
ATOM 504 C C . LEU A 1 62 ? 19.798 -12.343 -23.060 1.00 55.78 61 LEU A C 1
ATOM 505 O O . LEU A 1 62 ? 18.634 -12.671 -22.828 1.00 55.23 61 LEU A O 1
ATOM 510 N N . LEU A 1 63 ? 20.516 -11.593 -22.227 1.00 53.81 62 LEU A N 1
ATOM 511 C CA . LEU A 1 63 ? 19.945 -11.072 -20.989 1.00 50.72 62 LEU A CA 1
ATOM 512 C C . LEU A 1 63 ? 18.715 -10.221 -21.277 1.00 48.62 62 LEU A C 1
ATOM 513 O O . LEU A 1 63 ? 17.676 -10.368 -20.634 1.00 46.38 62 LEU A O 1
ATOM 518 N N . ASN A 1 64 ? 18.847 -9.327 -22.250 1.00 47.70 63 ASN A N 1
ATOM 519 C CA . ASN A 1 64 ? 17.757 -8.446 -22.618 1.00 49.68 63 ASN A CA 1
ATOM 520 C C . ASN A 1 64 ? 16.484 -9.228 -22.972 1.00 47.38 63 ASN A C 1
ATOM 521 O O . ASN A 1 64 ? 15.439 -9.008 -22.375 1.00 45.67 63 ASN A O 1
ATOM 526 N N . LEU A 1 65 ? 16.574 -10.148 -23.928 1.00 48.63 64 LEU A N 1
ATOM 527 C CA . LEU A 1 65 ? 15.397 -10.928 -24.317 1.00 48.80 64 LEU A CA 1
ATOM 528 C C . LEU A 1 65 ? 14.826 -11.756 -23.163 1.00 47.63 64 LEU A C 1
ATOM 529 O O . LEU A 1 65 ? 13.608 -11.887 -23.027 1.00 45.34 64 LEU A O 1
ATOM 534 N N . ALA A 1 66 ? 15.699 -12.322 -22.332 1.00 46.09 65 ALA A N 1
ATOM 535 C CA . ALA A 1 66 ? 15.230 -13.118 -21.199 1.00 45.76 65 ALA A CA 1
ATOM 536 C C . ALA A 1 66 ? 14.468 -12.257 -20.191 1.00 44.75 65 ALA A C 1
ATOM 537 O O . ALA A 1 66 ? 13.434 -12.666 -19.678 1.00 47.18 65 ALA A O 1
ATOM 539 N N . LEU A 1 67 ? 14.984 -11.066 -19.907 1.00 45.28 66 LEU A N 1
ATOM 540 C CA . LEU A 1 67 ? 14.336 -10.159 -18.963 1.00 44.72 66 LEU A CA 1
ATOM 541 C C . LEU A 1 67 ? 13.049 -9.618 -19.571 1.00 44.13 66 LEU A C 1
ATOM 542 O O . LEU A 1 67 ? 12.026 -9.513 -18.897 1.00 44.53 66 LEU A O 1
ATOM 547 N N . LYS A 1 68 ? 13.117 -9.272 -20.848 1.00 45.19 67 LYS A N 1
ATOM 548 C CA . LYS A 1 68 ? 11.955 -8.749 -21.559 1.00 47.77 67 LYS A CA 1
ATOM 549 C C . LYS A 1 68 ? 10.801 -9.745 -21.452 1.00 47.79 67 LYS A C 1
ATOM 550 O O . LYS A 1 68 ? 9.693 -9.395 -21.047 1.00 47.54 67 LYS A O 1
ATOM 556 N N . ASN A 1 69 ? 11.078 -10.998 -21.793 1.00 48.38 68 ASN A N 1
ATOM 557 C CA . ASN A 1 69 ? 10.056 -12.031 -21.748 1.00 50.29 68 ASN A CA 1
ATOM 558 C C . ASN A 1 69 ? 9.595 -12.434 -20.352 1.00 50.59 68 ASN A C 1
ATOM 559 O O . ASN A 1 69 ? 8.490 -12.962 -20.193 1.00 49.01 68 ASN A O 1
ATOM 564 N N . ALA A 1 70 ? 10.428 -12.182 -19.342 1.00 50.14 69 ALA A N 1
ATOM 565 C CA . ALA A 1 70 ? 10.068 -12.491 -17.956 1.00 49.24 69 ALA A CA 1
ATOM 566 C C . ALA A 1 70 ? 9.246 -11.318 -17.432 1.00 49.51 69 ALA A C 1
ATOM 567 O O . ALA A 1 70 ? 8.799 -11.307 -16.282 1.00 48.23 69 ALA A O 1
ATOM 569 N N . GLU A 1 71 ? 9.067 -10.327 -18.299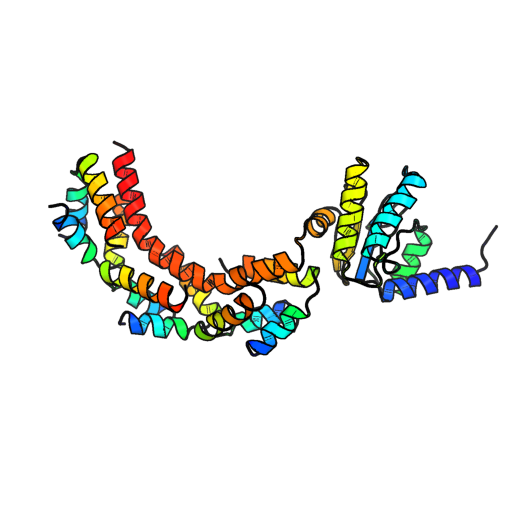 1.00 50.94 70 GLU A N 1
ATOM 570 C CA . GLU A 1 71 ? 8.295 -9.124 -18.000 1.00 52.50 70 GLU A CA 1
ATOM 571 C C . GLU A 1 71 ? 8.923 -8.165 -16.984 1.00 52.50 70 GLU A C 1
ATOM 572 O O . GLU A 1 71 ? 8.258 -7.668 -16.072 1.00 51.88 70 GLU A O 1
ATOM 578 N N . TYR A 1 72 ? 10.215 -7.916 -17.159 1.00 50.98 71 TYR A N 1
ATOM 579 C CA . TYR A 1 72 ? 10.936 -6.978 -16.307 1.00 51.23 71 TYR A CA 1
ATOM 580 C C . TYR A 1 72 ? 11.007 -5.647 -17.054 1.00 51.35 71 TYR A C 1
ATOM 581 O O . TYR A 1 72 ? 10.972 -5.617 -18.283 1.00 50.87 71 TYR A O 1
ATOM 590 N N . GLU A 1 73 ? 11.101 -4.551 -16.313 1.00 51.42 72 GLU A N 1
ATOM 591 C CA . GLU A 1 73 ? 11.212 -3.237 -16.932 1.00 53.00 72 GLU A CA 1
ATOM 592 C C . GLU A 1 73 ? 12.284 -2.418 -16.227 1.00 50.55 72 GLU A C 1
ATOM 593 O O . GLU A 1 73 ? 12.589 -2.670 -15.062 1.00 47.53 72 GLU A O 1
ATOM 599 N N . GLY A 1 74 ? 12.852 -1.454 -16.949 1.00 50.42 73 GLY A N 1
ATOM 600 C CA . GLY A 1 74 ? 13.885 -0.595 -16.393 1.00 52.48 73 GLY A CA 1
ATOM 601 C C . GLY A 1 74 ? 15.201 -1.277 -16.044 1.00 52.36 73 GLY A C 1
ATOM 602 O O . GLY A 1 74 ? 15.850 -0.902 -15.070 1.00 53.22 73 GLY A O 1
ATOM 603 N N . TYR A 1 75 ? 15.601 -2.263 -16.845 1.00 52.39 74 TYR A N 1
ATOM 604 C CA . TYR A 1 75 ? 16.843 -3.012 -16.618 1.00 51.53 74 TYR A CA 1
ATOM 605 C C . TYR A 1 75 ? 17.908 -2.697 -17.669 1.00 53.26 74 TYR A C 1
ATOM 606 O O . TYR A 1 75 ? 19.090 -3.018 -17.493 1.00 51.28 74 TYR A O 1
ATOM 615 N N . GLU A 1 76 ? 17.484 -2.071 -18.765 1.00 53.92 75 GLU A N 1
ATOM 616 C CA . GLU A 1 76 ? 18.387 -1.729 -19.864 1.00 55.28 75 GLU A CA 1
ATOM 617 C C . GLU A 1 76 ? 19.674 -1.022 -19.428 1.00 53.99 75 GLU A C 1
ATOM 618 O O . GLU A 1 76 ? 20.748 -1.264 -19.989 1.00 54.19 75 GLU A O 1
ATOM 624 N N . GLU A 1 77 ? 19.565 -0.147 -18.438 1.00 53.12 76 GLU A N 1
ATOM 625 C CA . GLU A 1 77 ? 20.727 0.589 -17.943 1.00 54.09 76 GLU A CA 1
ATOM 626 C C . GLU A 1 77 ? 21.761 -0.324 -17.290 1.00 52.97 76 GLU A C 1
ATOM 627 O O . GLU A 1 77 ? 22.904 0.078 -17.072 1.00 51.49 76 GLU A O 1
ATOM 633 N N . PHE A 1 78 ? 21.353 -1.553 -16.982 1.00 52.69 77 PHE A N 1
ATOM 634 C CA . PHE A 1 78 ? 22.239 -2.532 -16.349 1.00 53.72 77 PHE A CA 1
ATOM 635 C C . PHE A 1 78 ? 23.002 -3.395 -17.355 1.00 54.84 77 PHE A C 1
ATOM 636 O O . PHE A 1 78 ? 23.919 -4.123 -16.972 1.00 54.53 77 PHE A O 1
ATOM 644 N N . LEU A 1 79 ? 22.633 -3.314 -18.632 1.00 55.14 78 LEU A N 1
ATOM 645 C CA . LEU A 1 79 ? 23.261 -4.148 -19.654 1.00 57.96 78 LEU A CA 1
ATOM 646 C C . LEU A 1 79 ? 24.222 -3.450 -20.608 1.00 59.52 78 LEU A C 1
ATOM 647 O O . LEU A 1 79 ? 24.399 -3.886 -21.746 1.00 58.86 78 LEU A O 1
ATOM 652 N N . LYS A 1 80 ? 24.851 -2.379 -20.147 1.00 62.27 79 LYS A N 1
ATOM 653 C CA . LYS A 1 80 ? 25.791 -1.649 -20.982 1.00 64.80 79 LYS A CA 1
ATOM 654 C C . LYS A 1 80 ? 27.180 -2.269 -20.890 1.00 65.74 79 LYS A C 1
ATOM 655 O O . LYS A 1 80 ? 27.900 -2.063 -19.913 1.00 66.57 79 LYS A O 1
ATOM 661 N N . GLY A 1 81 ? 27.540 -3.040 -21.915 1.00 66.12 80 GLY A N 1
ATOM 662 C CA . GLY A 1 81 ? 28.839 -3.688 -21.952 1.00 66.35 80 GLY A CA 1
ATOM 663 C C . GLY A 1 81 ? 28.769 -5.103 -21.413 1.00 66.40 80 GLY A C 1
ATOM 664 O O . GLY A 1 81 ? 27.730 -5.502 -20.885 1.00 67.53 80 GLY A O 1
ATOM 665 N N . PRO A 1 82 ? 29.849 -5.894 -21.536 1.00 65.82 81 PRO A N 1
ATOM 666 C CA . PRO A 1 82 ? 29.845 -7.274 -21.029 1.00 65.02 81 PRO A CA 1
ATOM 667 C C . PRO A 1 82 ? 29.382 -7.300 -19.574 1.00 61.55 81 PRO A C 1
ATOM 668 O O . PRO A 1 82 ? 29.941 -6.610 -18.718 1.00 62.33 81 PRO A O 1
ATOM 672 N N . THR A 1 83 ? 28.354 -8.093 -19.303 1.00 58.55 82 THR A N 1
ATOM 673 C CA . THR A 1 83 ? 27.788 -8.158 -17.964 1.00 54.72 82 THR A CA 1
ATOM 674 C C . THR A 1 83 ? 27.572 -9.566 -17.441 1.00 53.14 82 THR A C 1
ATOM 675 O O . THR A 1 83 ? 27.043 -10.431 -18.137 1.00 55.15 82 THR A O 1
ATOM 679 N N . ALA A 1 84 ? 27.992 -9.791 -16.203 1.00 49.31 83 ALA A N 1
ATOM 680 C CA . ALA A 1 84 ? 27.819 -11.086 -15.570 1.00 46.69 83 ALA A CA 1
ATOM 681 C C . ALA A 1 84 ? 26.562 -10.951 -14.733 1.00 44.56 83 ALA A C 1
ATOM 682 O O . ALA A 1 84 ? 26.170 -9.839 -14.365 1.00 43.85 83 ALA A O 1
ATOM 684 N N . VAL A 1 85 ? 25.925 -12.071 -14.422 1.00 40.77 84 VAL A N 1
ATOM 685 C CA . VAL A 1 85 ? 24.707 -12.013 -13.648 1.00 39.40 84 VAL A CA 1
ATOM 686 C C . VAL A 1 85 ? 24.719 -12.961 -12.453 1.00 39.54 84 VAL A C 1
ATOM 687 O O . VAL A 1 85 ? 25.039 -14.144 -12.581 1.00 41.44 84 VAL A O 1
ATOM 691 N N A LEU A 1 86 ? 24.369 -12.421 -11.292 0.50 41.06 85 LEU A N 1
ATOM 692 N N B LEU A 1 86 ? 24.387 -12.422 -11.284 0.50 38.79 85 LEU A N 1
ATOM 693 C CA A LEU A 1 86 ? 24.318 -13.185 -10.051 0.50 40.62 85 LEU A CA 1
ATOM 694 C CA B LEU A 1 86 ? 24.322 -13.204 -10.051 0.50 36.65 85 LEU A CA 1
ATOM 695 C C A LEU A 1 86 ? 22.851 -13.356 -9.694 0.50 40.15 85 LEU A C 1
ATOM 696 C C B LEU A 1 86 ? 22.856 -13.360 -9.697 0.50 37.64 85 LEU A C 1
ATOM 697 O O A LEU A 1 86 ? 22.149 -12.373 -9.471 0.50 41.25 85 LEU A O 1
ATOM 698 O O B LEU A 1 86 ? 22.160 -12.371 -9.483 0.50 39.02 85 LEU A O 1
ATOM 707 N N . TYR A 1 87 ? 22.370 -14.593 -9.646 1.00 37.25 86 TYR A N 1
ATOM 708 C CA . TYR A 1 87 ? 20.975 -14.797 -9.301 1.00 37.87 86 TYR A CA 1
ATOM 709 C C . TYR A 1 87 ? 20.778 -15.896 -8.286 1.00 37.78 86 TYR A C 1
ATOM 710 O O . TYR A 1 87 ? 21.607 -16.803 -8.171 1.00 39.50 86 TYR A O 1
ATOM 719 N N . VAL A 1 88 ? 19.693 -15.778 -7.526 1.00 37.89 87 VAL A N 1
ATOM 720 C CA . VAL A 1 88 ? 19.350 -16.737 -6.489 1.00 39.53 87 VAL A CA 1
ATOM 721 C C . VAL A 1 88 ? 18.008 -17.386 -6.788 1.00 41.24 87 VAL A C 1
ATOM 722 O O . VAL A 1 88 ? 17.022 -16.698 -7.054 1.00 37.23 87 VAL A O 1
ATOM 726 N N . THR A 1 89 ? 17.976 -18.715 -6.750 1.00 41.34 88 THR A N 1
ATOM 727 C CA . THR A 1 89 ? 16.741 -19.438 -7.011 1.00 43.29 88 THR A CA 1
ATOM 728 C C . THR A 1 89 ? 16.227 -20.111 -5.741 1.00 43.57 88 THR A C 1
ATOM 729 O O . THR A 1 89 ? 15.045 -20.448 -5.647 1.00 44.06 88 THR A O 1
ATOM 733 N N . GLU A 1 90 ? 17.111 -20.307 -4.766 1.00 41.14 89 GLU A N 1
ATOM 734 C CA . GLU A 1 90 ? 16.711 -20.921 -3.511 1.00 44.17 89 GLU A CA 1
ATOM 735 C C . GLU A 1 90 ? 17.521 -20.367 -2.349 1.00 42.70 89 GLU A C 1
ATOM 736 O O . GLU A 1 90 ? 18.741 -20.275 -2.435 1.00 43.72 89 GLU A O 1
ATOM 742 N N . GLY A 1 91 ? 16.826 -20.004 -1.274 1.00 43.25 90 GLY A N 1
ATOM 743 C CA . GLY A 1 91 ? 17.470 -19.443 -0.097 1.00 44.08 90 GLY A CA 1
ATOM 744 C C . GLY A 1 91 ? 17.279 -17.933 -0.056 1.00 44.84 90 GLY A C 1
ATOM 745 O O . GLY A 1 91 ? 16.970 -17.319 -1.078 1.00 45.02 90 GLY A O 1
ATOM 746 N N . ASP A 1 92 ? 17.445 -17.327 1.118 1.00 46.49 91 ASP A N 1
ATOM 747 C CA . ASP A 1 92 ? 17.295 -15.873 1.223 1.00 45.92 91 ASP A CA 1
ATOM 748 C C . ASP A 1 92 ? 18.427 -15.252 0.404 1.00 43.64 91 ASP A C 1
ATOM 749 O O . ASP A 1 92 ? 19.590 -15.589 0.591 1.00 44.09 91 ASP A O 1
ATOM 754 N N . PRO A 1 93 ? 18.092 -14.330 -0.515 1.00 42.90 92 PRO A N 1
ATOM 755 C CA . PRO A 1 93 ? 19.049 -13.654 -1.398 1.00 43.15 92 PRO A CA 1
ATOM 756 C C . PRO A 1 93 ? 20.061 -12.655 -0.833 1.00 42.28 92 PRO A C 1
ATOM 757 O O . PRO A 1 93 ? 21.114 -12.424 -1.438 1.00 39.20 92 PRO A O 1
ATOM 761 N N . VAL A 1 94 ? 19.759 -12.065 0.316 1.00 43.12 93 VAL A N 1
ATOM 762 C CA . VAL A 1 94 ? 20.650 -11.061 0.889 1.00 41.61 93 VAL A CA 1
ATOM 763 C C . VAL A 1 94 ? 22.104 -11.483 1.050 1.00 42.87 93 VAL A C 1
ATOM 764 O O . VAL A 1 94 ? 23.009 -10.713 0.729 1.00 43.13 93 VAL A O 1
ATOM 768 N N . GLU A 1 95 ? 22.337 -12.705 1.521 1.00 41.07 94 GLU A N 1
ATOM 769 C CA . GLU A 1 95 ? 23.701 -13.180 1.719 1.00 40.88 94 GLU A CA 1
ATOM 770 C C . GLU A 1 95 ? 24.554 -13.218 0.436 1.00 40.14 94 GLU A C 1
ATOM 771 O O . GLU A 1 95 ? 25.772 -13.082 0.494 1.00 36.93 94 GLU A O 1
ATOM 777 N N . ALA A 1 96 ? 23.924 -13.417 -0.719 1.00 38.45 95 ALA A N 1
ATOM 778 C CA . ALA A 1 96 ? 24.675 -13.462 -1.972 1.00 36.83 95 ALA A CA 1
ATOM 779 C C . ALA A 1 96 ? 25.190 -12.070 -2.326 1.00 37.61 95 ALA A C 1
ATOM 780 O O . ALA A 1 96 ? 26.283 -11.921 -2.874 1.00 36.18 95 ALA A O 1
ATOM 782 N N . VAL A 1 97 ? 24.397 -11.049 -2.030 1.00 39.15 96 VAL A N 1
ATOM 783 C CA . VAL A 1 97 ? 24.835 -9.688 -2.317 1.00 40.90 96 VAL A CA 1
ATOM 784 C C . VAL A 1 97 ? 26.078 -9.401 -1.456 1.00 40.90 96 VAL A C 1
ATOM 785 O O . VAL A 1 97 ? 27.087 -8.892 -1.949 1.00 40.94 96 VAL A O 1
ATO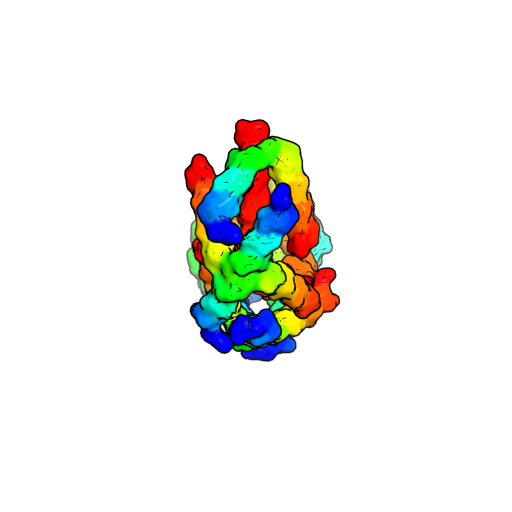M 789 N N . LYS A 1 98 ? 26.0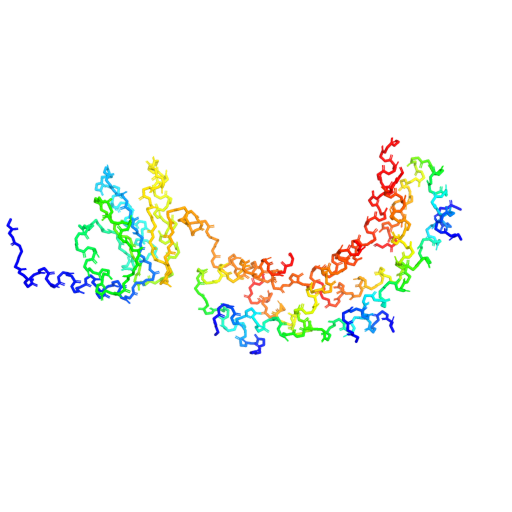10 -9.758 -0.179 1.00 44.28 97 LYS A N 1
ATOM 790 C CA . LYS A 1 98 ? 27.140 -9.550 0.733 1.00 44.50 97 LYS A CA 1
ATOM 791 C C . LYS A 1 98 ? 28.390 -10.266 0.245 1.00 45.18 97 LYS A C 1
ATOM 792 O O . LYS A 1 98 ? 29.500 -9.726 0.311 1.00 45.07 97 LYS A O 1
ATOM 798 N N . ILE A 1 99 ? 28.211 -11.498 -0.228 1.00 45.40 98 ILE A N 1
ATOM 799 C CA . ILE A 1 99 ? 29.327 -12.286 -0.724 1.00 43.86 98 ILE A CA 1
ATOM 800 C C . ILE A 1 99 ? 30.041 -11.632 -1.909 1.00 43.63 98 ILE A C 1
ATOM 801 O O . ILE A 1 99 ? 31.268 -11.548 -1.928 1.00 39.27 98 ILE A O 1
ATOM 806 N N . ILE A 1 100 ? 29.290 -11.158 -2.900 1.00 40.48 99 ILE A N 1
ATOM 807 C CA . ILE A 1 100 ? 29.941 -10.562 -4.053 1.00 39.53 99 ILE A CA 1
ATOM 808 C C . ILE A 1 100 ? 30.466 -9.165 -3.737 1.00 38.84 99 ILE A C 1
ATOM 809 O O . ILE A 1 100 ? 31.440 -8.707 -4.334 1.00 39.67 99 ILE A O 1
ATOM 814 N N . TYR A 1 101 ? 29.820 -8.491 -2.795 1.00 40.32 100 TYR A N 1
ATOM 815 C CA . TYR A 1 101 ? 30.257 -7.155 -2.388 1.00 43.41 100 TYR A CA 1
ATOM 816 C C . TYR A 1 101 ? 31.644 -7.281 -1.735 1.00 43.83 100 TYR A C 1
ATOM 817 O O . TYR A 1 101 ? 32.576 -6.559 -2.083 1.00 42.95 100 TYR A O 1
ATOM 826 N N . ASN A 1 102 ? 31.774 -8.216 -0.801 1.00 45.35 101 ASN A N 1
ATOM 827 C CA . ASN A 1 102 ? 33.045 -8.431 -0.109 1.00 47.07 101 ASN A CA 1
ATOM 828 C C . ASN A 1 102 ? 34.112 -9.061 -1.007 1.00 47.75 101 ASN A C 1
ATOM 829 O O . ASN A 1 102 ? 35.308 -8.961 -0.725 1.00 46.86 101 ASN A O 1
ATOM 834 N N . PHE A 1 103 ? 33.689 -9.711 -2.091 1.00 46.17 102 PHE A N 1
ATOM 835 C CA . PHE A 1 103 ? 34.642 -10.325 -3.004 1.00 45.73 102 PHE A CA 1
ATOM 836 C C . PHE A 1 103 ? 35.321 -9.224 -3.808 1.00 46.73 102 PHE A C 1
ATOM 837 O O . PHE A 1 103 ? 36.548 -9.218 -3.955 1.00 46.36 102 PHE A O 1
ATOM 845 N N . TYR A 1 104 ? 34.519 -8.301 -4.337 1.00 45.02 103 TYR A N 1
ATOM 846 C CA . TYR A 1 104 ? 35.052 -7.191 -5.117 1.00 46.10 103 TYR A CA 1
ATOM 847 C C . TYR A 1 104 ? 35.977 -6.364 -4.229 1.00 47.69 103 TYR A C 1
ATOM 848 O O . TYR A 1 104 ? 36.989 -5.844 -4.691 1.00 46.91 103 TYR A O 1
ATOM 857 N N . LYS A 1 105 ? 35.621 -6.254 -2.954 1.00 50.95 104 LYS A N 1
ATOM 858 C CA . LYS A 1 105 ? 36.434 -5.502 -2.002 1.00 56.35 104 LYS A CA 1
ATOM 859 C C . LYS A 1 105 ? 37.773 -6.189 -1.765 1.00 57.70 104 LYS A C 1
ATOM 860 O O . LYS A 1 105 ? 38.822 -5.543 -1.798 1.00 58.83 104 LYS A O 1
ATOM 866 N N . ASP A 1 106 ? 37.734 -7.497 -1.530 1.00 59.45 105 ASP A N 1
ATOM 867 C CA . ASP A 1 106 ? 38.951 -8.273 -1.305 1.00 60.34 105 ASP A CA 1
ATOM 868 C C . ASP A 1 106 ? 39.880 -8.161 -2.514 1.00 60.96 105 ASP A C 1
ATOM 869 O O . ASP A 1 106 ? 41.103 -8.183 -2.379 1.00 59.41 105 ASP A O 1
ATOM 874 N N . LYS A 1 107 ? 39.291 -8.048 -3.701 1.00 61.10 106 LYS A N 1
ATOM 875 C CA . LYS A 1 107 ? 40.070 -7.941 -4.926 1.00 61.85 106 LYS A CA 1
ATOM 876 C C . LYS A 1 107 ? 40.417 -6.498 -5.254 1.00 61.51 106 LYS A C 1
ATOM 877 O O . LYS A 1 107 ? 41.085 -6.221 -6.249 1.00 60.85 106 LYS A O 1
ATOM 883 N N . LYS A 1 108 ? 39.957 -5.581 -4.413 1.00 61.84 107 LYS A N 1
ATOM 884 C CA . LYS A 1 108 ? 40.236 -4.165 -4.608 1.00 62.98 107 LYS A CA 1
ATOM 885 C C . LYS A 1 108 ? 39.636 -3.609 -5.894 1.00 62.15 107 LYS A C 1
ATOM 886 O O . LYS A 1 108 ? 40.244 -2.771 -6.559 1.00 62.96 107 LYS A O 1
ATOM 892 N N . ALA A 1 109 ? 38.439 -4.068 -6.241 1.00 61.37 108 ALA A N 1
ATOM 893 C CA . ALA A 1 109 ? 37.777 -3.603 -7.454 1.00 58.29 108 ALA A CA 1
ATOM 894 C C . ALA A 1 109 ? 36.817 -2.454 -7.178 1.00 56.59 108 ALA A C 1
ATOM 895 O O . ALA A 1 109 ? 36.291 -2.324 -6.075 1.00 56.96 108 ALA A O 1
ATOM 897 N N . ASP A 1 110 ? 36.591 -1.621 -8.189 1.00 56.14 109 ASP A N 1
ATOM 898 C CA . ASP A 1 110 ? 35.669 -0.497 -8.060 1.00 55.73 109 ASP A CA 1
ATOM 899 C C . ASP A 1 110 ? 34.281 -1.073 -7.766 1.00 55.87 109 ASP A C 1
ATOM 900 O O . ASP A 1 110 ? 33.724 -1.823 -8.571 1.00 54.02 109 ASP A O 1
ATOM 905 N N . LEU A 1 111 ? 33.730 -0.723 -6.610 1.00 54.96 110 LEU A N 1
ATOM 906 C CA . LEU A 1 111 ? 32.429 -1.229 -6.204 1.00 54.09 110 LEU A CA 1
ATOM 907 C C . LEU A 1 111 ? 31.284 -0.771 -7.100 1.00 53.54 110 LEU A C 1
ATOM 908 O O . LEU A 1 111 ? 30.181 -1.311 -7.025 1.00 52.44 110 LEU A O 1
ATOM 913 N N . SER A 1 112 ? 31.539 0.220 -7.951 1.00 52.96 111 SER A N 1
ATOM 914 C CA . SER A 1 112 ? 30.500 0.696 -8.858 1.00 52.28 111 SER A CA 1
ATOM 915 C C . SER A 1 112 ? 30.336 -0.320 -9.993 1.00 51.44 111 SER A C 1
ATOM 916 O O . SER A 1 112 ? 29.395 -0.234 -10.799 1.00 46.99 111 SER A O 1
ATOM 919 N N . ARG A 1 113 ? 31.257 -1.283 -10.042 1.00 49.57 112 ARG A N 1
ATOM 920 C CA . ARG A 1 113 ? 31.212 -2.342 -11.044 1.00 50.22 112 ARG A CA 1
ATOM 921 C C . ARG A 1 113 ? 30.029 -3.255 -10.683 1.00 48.77 112 ARG A C 1
ATOM 922 O O . ARG A 1 113 ? 29.650 -4.145 -11.446 1.00 46.09 112 ARG A O 1
ATOM 930 N N . LEU A 1 114 ? 29.471 -3.030 -9.495 1.00 46.51 113 LEU A N 1
ATOM 931 C CA . LEU A 1 114 ? 28.302 -3.761 -9.031 1.00 45.92 113 LEU A CA 1
ATOM 932 C C . LEU A 1 114 ? 27.157 -2.805 -9.349 1.00 45.98 113 LEU A C 1
ATOM 933 O O . LEU A 1 114 ? 26.708 -2.021 -8.515 1.00 46.64 113 LEU A O 1
ATOM 938 N N . LYS A 1 115 ? 26.697 -2.908 -10.587 1.00 46.40 114 LYS A N 1
ATOM 939 C CA . LYS A 1 115 ? 25.671 -2.050 -11.175 1.00 45.08 114 LYS A CA 1
ATOM 940 C C . LYS A 1 115 ? 24.249 -1.948 -10.632 1.00 43.91 114 LYS A C 1
ATOM 941 O O . LYS A 1 115 ? 23.572 -0.948 -10.886 1.00 43.15 114 LYS A O 1
ATOM 947 N N . GLY A 1 116 ? 23.788 -2.954 -9.896 1.00 42.52 115 GLY A N 1
ATOM 948 C CA . GLY A 1 116 ? 22.429 -2.927 -9.374 1.00 40.56 115 GLY A CA 1
ATOM 949 C C . GLY A 1 116 ? 21.662 -4.159 -9.826 1.00 42.24 115 GLY A C 1
ATOM 950 O O . GLY A 1 116 ? 22.271 -5.136 -10.263 1.00 40.70 115 GLY A O 1
ATOM 951 N N . GLY A 1 117 ? 20.335 -4.124 -9.731 1.00 43.38 116 GLY A N 1
ATOM 952 C CA . GLY A 1 117 ? 19.546 -5.272 -10.148 1.00 42.58 116 GLY A CA 1
ATOM 953 C C . GLY A 1 117 ? 18.147 -5.283 -9.565 1.00 42.60 116 GLY A C 1
ATOM 954 O O . GLY A 1 117 ? 17.547 -4.232 -9.356 1.00 42.82 116 GLY A O 1
ATOM 955 N N . PHE A 1 118 ? 17.625 -6.477 -9.305 1.00 40.96 117 PHE A N 1
ATOM 956 C CA . PHE A 1 118 ? 16.294 -6.619 -8.742 1.00 41.29 117 PHE A CA 1
ATOM 957 C C . PHE A 1 118 ? 16.321 -7.536 -7.542 1.00 41.45 117 PHE A C 1
ATOM 958 O O . PHE A 1 118 ? 16.888 -8.633 -7.587 1.00 40.99 117 PHE A O 1
ATOM 966 N N . LEU A 1 119 ? 15.691 -7.093 -6.467 1.00 42.93 118 LEU A N 1
ATOM 967 C CA . LEU A 1 119 ? 15.647 -7.883 -5.250 1.00 45.78 118 LEU A CA 1
ATOM 968 C C . LEU A 1 119 ? 14.188 -8.124 -4.889 1.00 46.00 118 LEU A C 1
ATOM 969 O O . LEU A 1 119 ? 13.441 -7.183 -4.621 1.00 45.70 118 LEU A O 1
ATOM 974 N N . GLU A 1 120 ? 13.789 -9.392 -4.900 1.00 44.89 119 GLU A N 1
ATOM 975 C CA . GLU A 1 120 ? 12.424 -9.773 -4.584 1.00 46.68 119 GLU A CA 1
ATOM 976 C C . GLU A 1 120 ? 11.426 -8.933 -5.380 1.00 47.70 119 GLU A C 1
ATOM 977 O O . GLU A 1 120 ? 10.436 -8.431 -4.846 1.00 47.78 119 GLU A O 1
ATOM 983 N N . GLY A 1 121 ? 11.713 -8.788 -6.671 1.00 48.44 120 GLY A N 1
ATOM 984 C CA . GLY A 1 121 ? 10.846 -8.034 -7.556 1.00 50.80 120 GLY A CA 1
ATOM 985 C C . GLY A 1 121 ? 10.965 -6.523 -7.470 1.00 53.22 120 GLY A C 1
ATOM 986 O O . GLY A 1 121 ? 10.136 -5.805 -8.040 1.00 54.58 120 GLY A O 1
ATOM 987 N N . LYS A 1 122 ? 11.981 -6.033 -6.764 1.00 51.74 121 LYS A N 1
ATOM 988 C CA . LYS A 1 122 ? 12.179 -4.592 -6.620 1.00 52.21 121 LYS A CA 1
ATOM 989 C C . LYS A 1 122 ? 13.514 -4.182 -7.222 1.00 49.98 121 LYS A C 1
ATOM 990 O O . LYS A 1 122 ? 14.538 -4.793 -6.946 1.00 48.28 121 LYS A O 1
ATOM 996 N N . LYS A 1 123 ? 13.501 -3.136 -8.039 1.00 48.64 122 LYS A N 1
ATOM 997 C CA . LYS A 1 123 ? 14.722 -2.653 -8.669 1.00 48.12 122 LYS A CA 1
ATOM 998 C C . LYS A 1 123 ? 15.585 -1.906 -7.650 1.00 47.07 122 LYS A C 1
ATOM 999 O O . LYS A 1 123 ? 15.063 -1.167 -6.822 1.00 48.05 122 LYS A O 1
ATOM 1005 N N . PHE A 1 124 ? 16.895 -2.123 -7.688 1.00 45.87 123 PHE A N 1
ATOM 1006 C CA . PHE A 1 124 ? 17.794 -1.400 -6.789 1.00 45.83 123 PHE A CA 1
ATOM 1007 C C . PHE A 1 124 ? 18.970 -0.904 -7.617 1.00 46.15 123 PHE A C 1
ATOM 1008 O O . PHE A 1 124 ? 19.351 -1.536 -8.609 1.00 43.80 123 PHE A O 1
ATOM 1016 N N . THR A 1 125 ? 19.523 0.246 -7.234 1.00 44.55 124 THR A N 1
ATOM 1017 C CA . THR A 1 125 ? 20.632 0.834 -7.967 1.00 45.33 124 THR A CA 1
ATOM 1018 C C . THR A 1 125 ? 21.981 0.429 -7.399 1.00 45.61 124 THR A C 1
ATOM 1019 O O . THR A 1 125 ? 22.059 -0.178 -6.333 1.00 45.48 124 THR A O 1
ATOM 1023 N N . ALA A 1 126 ? 23.039 0.785 -8.124 1.00 47.63 125 ALA A N 1
ATOM 1024 C CA . ALA A 1 126 ? 24.405 0.472 -7.719 1.00 49.76 125 ALA A CA 1
ATOM 1025 C C . ALA A 1 126 ? 24.714 0.959 -6.304 1.00 51.11 125 ALA A C 1
ATOM 1026 O O . ALA A 1 126 ? 25.295 0.225 -5.502 1.00 52.62 125 ALA A O 1
ATOM 1028 N N . GLU A 1 127 ? 24.314 2.191 -6.001 1.00 53.37 126 GLU A N 1
ATOM 1029 C CA . GLU A 1 127 ? 24.555 2.777 -4.685 1.00 55.72 126 GLU A CA 1
ATOM 1030 C C . GLU A 1 127 ? 23.850 1.995 -3.585 1.00 55.39 126 GLU A C 1
ATOM 1031 O O . GLU A 1 127 ? 24.316 1.957 -2.447 1.00 55.80 126 GLU A O 1
ATOM 1037 N N . GLU A 1 128 ? 22.729 1.368 -3.929 1.00 52.52 127 GLU A N 1
ATOM 1038 C CA . GLU A 1 128 ? 21.966 0.604 -2.954 1.00 50.96 127 GLU A CA 1
ATOM 1039 C C . GLU A 1 128 ? 22.574 -0.767 -2.653 1.00 49.50 127 GLU A C 1
ATOM 1040 O O . GLU A 1 128 ? 22.165 -1.424 -1.701 1.00 48.96 127 GLU A O 1
ATOM 1046 N N . VAL A 1 129 ? 23.543 -1.202 -3.455 1.00 47.85 128 VAL A N 1
ATOM 1047 C CA . VAL A 1 129 ? 24.168 -2.503 -3.224 1.00 47.29 128 VAL A CA 1
ATOM 1048 C C . VAL A 1 129 ? 24.788 -2.530 -1.827 1.00 47.68 128 VAL A C 1
ATOM 1049 O O . VAL A 1 129 ? 24.608 -3.491 -1.076 1.00 46.68 128 VAL A O 1
ATOM 1053 N N . GLU A 1 130 ? 25.507 -1.466 -1.481 1.00 47.75 129 GLU A N 1
ATOM 1054 C CA . GLU A 1 130 ? 26.143 -1.365 -0.169 1.00 48.45 129 GLU A CA 1
ATOM 1055 C C . GLU A 1 130 ? 25.114 -1.533 0.952 1.00 48.40 129 GLU A C 1
ATOM 1056 O O . GLU A 1 130 ? 25.386 -2.172 1.968 1.00 49.17 129 GLU A O 1
ATOM 1062 N N . ASN A 1 131 ? 23.931 -0.954 0.767 1.00 48.84 130 ASN A N 1
ATOM 1063 C CA . ASN A 1 131 ? 22.876 -1.046 1.773 1.00 50.65 130 ASN A CA 1
ATOM 1064 C C . ASN A 1 131 ? 22.546 -2.510 2.048 1.00 49.75 130 ASN A C 1
ATOM 1065 O O . ASN A 1 131 ? 22.542 -2.964 3.196 1.00 49.96 130 ASN A O 1
ATOM 1070 N N . ILE A 1 132 ? 22.261 -3.242 0.980 1.00 48.09 131 ILE A N 1
ATOM 1071 C CA . ILE A 1 132 ? 21.922 -4.653 1.088 1.00 46.91 131 ILE A CA 1
ATOM 1072 C C . ILE A 1 132 ? 23.082 -5.426 1.707 1.00 45.10 131 ILE A C 1
ATOM 1073 O O . ILE A 1 132 ? 22.892 -6.223 2.618 1.00 46.79 131 ILE A O 1
ATOM 1078 N N . ALA A 1 133 ? 24.286 -5.172 1.212 1.00 46.15 132 ALA A N 1
ATOM 1079 C CA . ALA A 1 133 ? 25.479 -5.865 1.690 1.00 45.94 132 ALA A CA 1
ATOM 1080 C C . ALA A 1 133 ? 25.735 -5.706 3.175 1.00 48.35 132 ALA A C 1
ATOM 1081 O O . ALA A 1 133 ? 26.264 -6.617 3.824 1.00 47.03 132 ALA A O 1
ATOM 1083 N N . LYS A 1 134 ? 25.352 -4.556 3.718 1.00 49.36 133 LYS A N 1
ATOM 1084 C CA . LYS A 1 134 ? 25.582 -4.281 5.129 1.00 51.15 133 LYS A CA 1
ATOM 1085 C C . LYS A 1 134 ? 24.405 -4.606 6.046 1.00 49.72 133 LYS A C 1
ATOM 1086 O O . LYS A 1 134 ? 24.451 -4.300 7.234 1.00 48.94 133 LYS A O 1
ATOM 1092 N N . LEU A 1 135 ? 23.348 -5.211 5.509 1.00 48.24 134 LEU A N 1
ATOM 1093 C CA . LEU A 1 135 ? 22.209 -5.553 6.347 1.00 49.44 134 LEU A CA 1
ATOM 1094 C C . LEU A 1 135 ? 22.670 -6.537 7.412 1.00 50.99 134 LEU A C 1
ATOM 1095 O O . LEU A 1 135 ? 23.515 -7.395 7.151 1.00 49.46 134 LEU A O 1
ATOM 1100 N N . PRO A 1 136 ? 22.138 -6.413 8.637 1.00 51.88 135 PRO A N 1
ATOM 1101 C CA . PRO A 1 136 ? 22.519 -7.324 9.722 1.00 52.23 135 PRO A CA 1
ATOM 1102 C C . PRO A 1 136 ? 21.830 -8.674 9.535 1.00 51.64 135 PRO A C 1
ATOM 1103 O O . PRO A 1 136 ? 20.925 -8.801 8.711 1.00 50.96 135 PRO A O 1
ATOM 1107 N N . SER A 1 137 ? 22.251 -9.678 10.293 1.00 51.43 136 SER A N 1
ATOM 1108 C CA . SER A 1 137 ? 21.647 -11.005 10.175 1.00 53.58 136 SER A CA 1
ATOM 1109 C C . SER A 1 137 ? 20.185 -10.968 10.597 1.00 53.16 136 SER A C 1
ATOM 1110 O O . SER A 1 137 ? 19.767 -10.087 11.344 1.00 52.51 136 SER A O 1
ATOM 1113 N N . LYS A 1 138 ? 19.413 -11.937 10.118 1.00 54.09 137 LYS A N 1
ATOM 1114 C CA . LYS A 1 138 ? 17.999 -12.014 10.449 1.00 53.86 137 LYS A CA 1
ATOM 1115 C C . LYS A 1 138 ? 17.824 -12.039 11.967 1.00 54.48 137 LYS A C 1
ATOM 1116 O O . LYS A 1 138 ? 16.902 -11.421 12.508 1.00 50.39 137 LYS A O 1
ATOM 1122 N N . GLU A 1 139 ? 18.714 -12.749 12.654 1.00 55.06 138 GLU A N 1
ATOM 1123 C CA . GLU A 1 139 ? 18.634 -12.824 14.105 1.00 58.11 138 GLU A CA 1
ATOM 1124 C C . GLU A 1 139 ? 18.818 -11.453 14.738 1.00 56.78 138 GLU A C 1
ATOM 1125 O O . GLU A 1 139 ? 18.061 -11.076 15.630 1.00 58.07 138 GLU A O 1
ATOM 1131 N N . GLU A 1 140 ? 19.820 -10.711 14.276 1.00 56.15 139 GLU A N 1
ATOM 1132 C CA . GLU A 1 140 ? 20.076 -9.371 14.795 1.00 55.43 139 GLU A CA 1
ATOM 1133 C C . GLU A 1 140 ? 18.855 -8.497 14.497 1.00 53.49 139 GLU A C 1
ATOM 1134 O O . GLU A 1 140 ? 18.443 -7.671 15.314 1.00 50.05 139 GLU A O 1
ATOM 1140 N N . LEU A 1 141 ? 18.268 -8.701 13.323 1.00 51.68 140 LEU A N 1
ATOM 1141 C CA . LEU A 1 141 ? 17.090 -7.940 12.924 1.00 51.34 140 LEU A CA 1
ATOM 1142 C C . LEU A 1 141 ? 15.931 -8.197 13.875 1.00 51.41 140 LEU A C 1
ATOM 1143 O O . LEU A 1 141 ? 15.291 -7.253 14.350 1.00 51.37 140 LEU A O 1
ATOM 1148 N N . TYR A 1 142 ? 15.659 -9.469 14.156 1.00 50.39 141 TYR A N 1
ATOM 1149 C CA . TYR A 1 142 ? 14.578 -9.822 15.067 1.00 50.60 141 TYR A CA 1
ATOM 1150 C C . TYR A 1 142 ? 14.822 -9.169 16.424 1.00 51.40 141 TYR A C 1
ATOM 1151 O O . TYR A 1 142 ? 13.893 -8.681 17.065 1.00 51.19 141 TYR A O 1
ATOM 1160 N N . ALA A 1 143 ? 16.082 -9.166 16.852 1.00 51.40 142 ALA A N 1
ATOM 1161 C CA . ALA A 1 143 ? 16.457 -8.567 18.123 1.00 52.51 142 ALA A CA 1
ATOM 1162 C C . ALA A 1 143 ? 16.098 -7.082 18.150 1.00 52.31 142 ALA A C 1
ATOM 1163 O O . ALA A 1 143 ? 15.502 -6.604 19.111 1.00 52.61 142 ALA A O 1
ATOM 1165 N N . MET A 1 144 ? 16.465 -6.362 17.092 1.00 52.11 143 MET A N 1
ATOM 1166 C CA . MET A 1 144 ? 16.191 -4.928 16.992 1.00 52.24 143 MET A CA 1
ATOM 1167 C C . MET A 1 144 ? 14.700 -4.609 16.917 1.00 51.72 143 MET A C 1
ATOM 1168 O O . MET A 1 144 ? 14.257 -3.559 17.385 1.00 50.69 143 MET A O 1
ATOM 1173 N N . LEU A 1 145 ? 13.937 -5.507 16.307 1.00 50.86 144 LEU A N 1
ATOM 1174 C CA . LEU A 1 145 ? 12.501 -5.315 16.145 1.00 51.74 144 LEU A CA 1
ATOM 1175 C C . LEU A 1 145 ? 11.786 -5.026 17.457 1.00 51.00 144 LEU A C 1
ATOM 1176 O O . LEU A 1 145 ? 10.890 -4.184 17.510 1.00 50.97 144 LEU A O 1
ATOM 1181 N N . VAL A 1 146 ? 12.183 -5.722 18.518 1.00 51.06 145 VAL A N 1
ATOM 1182 C CA . VAL A 1 146 ? 11.554 -5.533 19.819 1.00 51.54 145 VAL A CA 1
ATOM 1183 C C . VAL A 1 146 ? 11.640 -4.091 20.323 1.00 50.31 145 VAL A C 1
ATOM 1184 O O . VAL A 1 146 ? 10.640 -3.534 20.766 1.00 50.02 145 VAL A O 1
ATOM 1188 N N . GLY A 1 147 ? 12.828 -3.497 20.258 1.00 48.86 146 GLY A N 1
ATOM 1189 C CA . GLY A 1 147 ? 12.999 -2.129 20.718 1.00 47.53 146 GLY A CA 1
ATOM 1190 C C . GLY A 1 147 ? 12.333 -1.121 19.805 1.00 47.70 146 GLY A C 1
ATOM 1191 O O . GLY A 1 147 ? 11.902 -0.056 20.247 1.00 46.08 146 GLY A O 1
ATOM 1192 N N . ARG A 1 148 ? 12.256 -1.445 18.519 1.00 47.68 147 ARG A N 1
ATOM 1193 C CA . ARG A 1 148 ? 11.625 -0.550 17.555 1.00 47.41 147 ARG A CA 1
ATOM 1194 C C . ARG A 1 148 ? 10.127 -0.536 17.794 1.00 45.06 147 ARG A C 1
ATOM 1195 O O . ARG A 1 148 ? 9.476 0.499 17.663 1.00 44.08 147 ARG A O 1
ATOM 1203 N N . VAL A 1 149 ? 9.596 -1.698 18.161 1.00 43.79 148 VAL A N 1
ATOM 1204 C CA . VAL A 1 149 ? 8.172 -1.854 18.434 1.00 42.68 148 VAL A CA 1
ATOM 1205 C C . VAL A 1 149 ? 7.814 -1.228 19.781 1.00 43.76 148 VAL A C 1
ATOM 1206 O O . VAL A 1 149 ? 6.699 -0.759 19.983 1.00 42.52 148 VAL A O 1
ATOM 1210 N N . LYS A 1 150 ? 8.771 -1.204 20.701 1.00 42.74 149 LYS A N 1
ATOM 1211 C CA . LYS A 1 150 ? 8.515 -0.643 22.017 1.00 44.96 149 LYS A CA 1
ATOM 1212 C C . LYS A 1 150 ? 8.721 0.872 22.058 1.00 43.68 149 LYS A C 1
ATOM 1213 O O . LYS A 1 150 ? 8.323 1.528 23.022 1.00 44.84 149 LYS A O 1
ATOM 1219 N N . ALA A 1 151 ? 9.324 1.417 21.004 1.00 42.52 150 ALA A N 1
ATOM 1220 C CA . ALA A 1 151 ? 9.637 2.843 20.934 1.00 41.92 150 ALA A CA 1
ATOM 1221 C C . ALA A 1 151 ? 8.624 3.834 21.511 1.00 40.54 150 ALA A C 1
ATOM 1222 O O . ALA A 1 151 ? 9.000 4.707 22.288 1.00 39.71 150 ALA A O 1
ATOM 1224 N N . PRO A 1 152 ? 7.334 3.731 21.128 1.00 39.71 151 PRO A N 1
ATOM 1225 C CA . PRO A 1 152 ? 6.301 4.642 21.635 1.00 38.99 151 PRO A CA 1
ATOM 1226 C C . PRO A 1 152 ? 6.252 4.691 23.156 1.00 39.37 151 PRO A C 1
ATOM 1227 O O . PRO A 1 152 ? 6.185 5.775 23.767 1.00 37.29 151 PRO A O 1
ATOM 1231 N N . ILE A 1 153 ? 6.267 3.510 23.762 1.00 37.14 152 ILE A N 1
ATOM 1232 C CA . ILE A 1 153 ? 6.238 3.396 25.212 1.00 40.17 152 ILE A CA 1
ATOM 1233 C C . ILE A 1 153 ? 7.544 3.977 25.769 1.00 39.97 152 ILE A C 1
ATOM 1234 O O . ILE A 1 153 ? 7.529 4.811 26.677 1.00 38.70 152 ILE A O 1
ATOM 1239 N N . THR A 1 154 ? 8.666 3.543 25.204 1.00 40.33 153 THR A N 1
ATOM 1240 C CA . THR A 1 154 ? 9.983 4.037 25.623 1.00 38.40 153 THR A CA 1
ATOM 1241 C C . THR A 1 154 ? 10.048 5.562 25.491 1.00 38.47 153 THR A C 1
ATOM 1242 O O . THR A 1 154 ? 10.562 6.251 26.378 1.00 38.28 153 THR A O 1
ATOM 1246 N N . GLY A 1 155 ? 9.514 6.084 24.387 1.00 35.11 154 GLY A N 1
ATOM 1247 C CA . GLY A 1 155 ? 9.524 7.516 24.158 1.00 35.92 154 GLY A CA 1
ATOM 1248 C C . GLY A 1 155 ? 8.681 8.320 25.138 1.00 37.21 154 GLY A C 1
ATOM 1249 O O . GLY A 1 155 ? 9.015 9.470 25.457 1.00 39.14 154 GLY A O 1
ATOM 1250 N N . LEU A 1 156 ? 7.582 7.733 25.603 1.00 37.82 155 LEU A N 1
ATOM 1251 C CA . LEU A 1 156 ? 6.695 8.389 26.569 1.00 37.56 155 LEU A CA 1
ATOM 1252 C C . LEU A 1 156 ? 7.415 8.599 27.910 1.00 38.90 155 LEU A C 1
ATOM 1253 O O . LEU A 1 156 ? 7.400 9.688 28.481 1.00 37.65 155 LEU A O 1
ATOM 1258 N N . VAL A 1 157 ? 8.036 7.540 28.410 1.00 40.29 156 VAL A N 1
ATOM 1259 C CA . VAL A 1 157 ? 8.751 7.601 29.682 1.00 42.00 156 VAL A CA 1
ATOM 1260 C C . VAL A 1 157 ? 9.890 8.595 29.597 1.00 40.92 156 VAL A C 1
ATOM 1261 O O . VAL A 1 157 ? 10.097 9.385 30.509 1.00 42.22 156 VAL A O 1
ATOM 1265 N N . PHE A 1 158 ? 10.614 8.558 28.485 1.00 42.96 157 PHE A N 1
ATOM 1266 C CA . PHE A 1 158 ? 11.735 9.454 28.257 1.00 44.00 157 PHE A CA 1
ATOM 1267 C C . PHE A 1 158 ? 11.273 10.911 28.222 1.00 44.08 157 PHE A C 1
ATOM 1268 O O . PHE A 1 158 ? 11.903 11.792 28.810 1.00 41.34 157 PHE A O 1
ATOM 1276 N N . ALA A 1 159 ? 10.163 11.163 27.539 1.00 40.63 158 ALA A N 1
ATOM 1277 C CA . ALA A 1 159 ? 9.630 12.515 27.424 1.00 40.60 158 ALA A CA 1
ATOM 1278 C C . ALA A 1 159 ? 9.142 13.090 28.749 1.00 40.95 158 ALA A C 1
ATOM 1279 O O . ALA A 1 159 ? 9.403 14.254 29.052 1.00 44.59 158 ALA A O 1
ATOM 1281 N N . LEU A 1 160 ? 8.439 12.285 29.538 1.00 39.22 159 LEU A N 1
ATOM 1282 C CA . LEU A 1 160 ? 7.932 12.739 30.828 1.00 41.74 159 LEU A CA 1
ATOM 1283 C C . LEU A 1 160 ? 9.088 12.967 31.807 1.00 43.74 159 LEU A C 1
ATOM 1284 O O . LEU A 1 160 ? 9.133 13.978 32.513 1.00 43.50 159 LEU A O 1
ATOM 1289 N N . SER A 1 161 ? 10.024 12.027 31.845 1.00 44.79 160 SER A N 1
ATOM 1290 C CA . SER A 1 161 ? 11.168 12.154 32.746 1.00 47.38 160 SER A CA 1
ATOM 1291 C C . SER A 1 161 ? 12.112 13.265 32.280 1.00 48.38 160 SER A C 1
ATOM 1292 O O . SER A 1 161 ? 12.864 13.834 33.080 1.00 50.14 160 SER A O 1
ATOM 1295 N N . GLY A 1 162 ? 12.049 13.587 30.991 1.00 49.29 161 GLY A N 1
ATOM 1296 C CA . GLY A 1 162 ? 12.880 14.643 30.4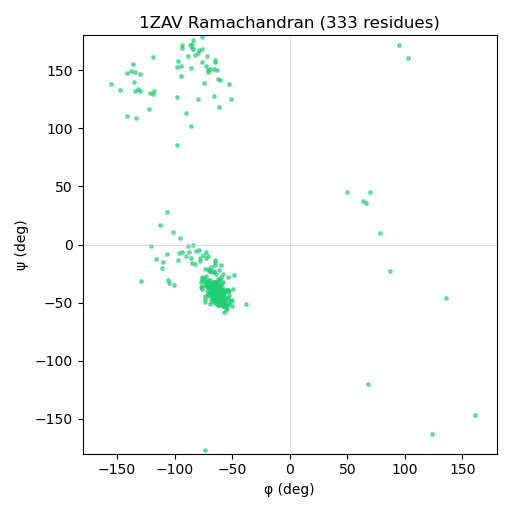37 1.00 49.50 161 GLY A CA 1
ATOM 1297 C C . GLY A 1 162 ? 12.514 16.010 30.997 1.00 51.22 161 GLY A C 1
ATOM 1298 O O . GLY A 1 162 ? 13.330 16.936 30.982 1.00 51.10 161 GLY A O 1
ATOM 1299 N N . ILE A 1 163 ? 11.283 16.145 31.487 1.00 48.24 162 ILE A N 1
ATOM 1300 C CA . ILE A 1 163 ? 10.824 17.402 32.073 1.00 46.48 162 ILE A CA 1
ATOM 1301 C C . ILE A 1 163 ? 11.619 17.686 33.356 1.00 46.76 162 ILE A C 1
ATOM 1302 O O . ILE A 1 163 ? 11.961 18.826 33.658 1.00 47.10 162 ILE A O 1
ATOM 1307 N N . LEU A 1 164 ? 11.902 16.632 34.106 1.00 43.62 163 LEU A N 1
ATOM 1308 C CA . LEU A 1 164 ? 12.654 16.756 35.350 1.00 44.70 163 LEU A CA 1
ATOM 1309 C C . LEU A 1 164 ? 14.139 16.953 35.083 1.00 44.78 163 LEU A C 1
ATOM 1310 O O . LEU A 1 164 ? 14.817 17.683 35.800 1.00 45.79 163 LEU A O 1
ATOM 1315 N N . ARG A 1 165 ? 14.641 16.302 34.043 1.00 45.04 164 ARG A N 1
ATOM 1316 C CA . ARG A 1 165 ? 16.046 16.434 33.688 1.00 45.95 164 ARG A CA 1
ATOM 1317 C C . ARG A 1 165 ? 16.401 17.847 33.231 1.00 46.42 164 ARG A C 1
ATOM 1318 O O . ARG A 1 165 ? 17.511 18.315 33.480 1.00 45.41 164 ARG A O 1
ATOM 1326 N N . ASN A 1 166 ? 15.467 18.536 32.579 1.00 44.73 165 ASN A N 1
ATOM 1327 C CA . ASN A 1 166 ? 15.729 19.899 32.125 1.00 45.90 165 ASN A CA 1
ATOM 1328 C C . ASN A 1 166 ? 16.108 20.806 33.301 1.00 46.43 165 ASN A C 1
ATOM 1329 O O . ASN A 1 166 ? 16.992 21.653 33.173 1.00 44.69 165 ASN A O 1
ATOM 1334 N N . LEU A 1 167 ? 15.435 20.633 34.438 1.00 45.63 166 LEU A N 1
ATOM 1335 C CA . LEU A 1 167 ? 15.726 21.435 35.628 1.00 46.69 166 LEU A CA 1
ATOM 1336 C C . LEU A 1 167 ? 17.178 21.175 36.049 1.00 46.82 166 LEU A C 1
ATOM 1337 O O . LEU A 1 167 ? 17.952 22.103 36.289 1.00 44.72 166 LEU A O 1
ATOM 1342 N N . VAL A 1 168 ? 17.525 19.896 36.137 1.00 47.65 167 VAL A N 1
ATOM 1343 C CA . VAL A 1 168 ? 18.865 19.476 36.523 1.00 50.83 167 VAL A CA 1
ATOM 1344 C C . VAL A 1 168 ? 19.928 19.989 35.557 1.00 51.88 167 VAL A C 1
ATOM 1345 O O . VAL A 1 168 ? 21.002 20.429 35.983 1.00 52.87 167 VAL A O 1
ATOM 1349 N N . TYR A 1 169 ? 19.629 19.940 34.263 1.00 51.01 168 TYR A N 1
ATOM 1350 C CA . TYR A 1 169 ? 20.574 20.409 33.262 1.00 51.96 168 TYR A CA 1
ATOM 1351 C C . TYR A 1 169 ? 20.835 21.911 33.359 1.00 51.47 168 TYR A C 1
ATOM 1352 O O . TYR A 1 169 ? 21.985 22.344 33.273 1.00 50.64 168 TYR A O 1
ATOM 1361 N N . VAL A 1 170 ? 19.783 22.708 33.537 1.00 49.43 169 VAL A N 1
ATOM 1362 C CA . VAL A 1 170 ? 19.973 24.151 33.615 1.00 49.48 169 VAL A CA 1
ATOM 1363 C C . VAL A 1 170 ? 20.671 24.581 34.904 1.00 50.39 169 VAL A C 1
ATOM 1364 O O . VAL A 1 170 ? 21.412 25.565 34.908 1.00 50.07 169 VAL A O 1
ATOM 1368 N N . LEU A 1 171 ? 20.444 23.852 35.993 1.00 49.64 170 LEU A N 1
ATOM 1369 C CA . LEU A 1 171 ? 21.090 24.194 37.255 1.00 51.74 170 LEU A CA 1
ATOM 1370 C C . LEU A 1 171 ? 22.586 23.939 37.113 1.00 53.24 170 LEU A C 1
ATOM 1371 O O . LEU A 1 171 ? 23.403 24.738 37.571 1.00 53.70 170 LEU A O 1
ATOM 1376 N N . ASN A 1 172 ? 22.942 22.825 36.479 1.00 54.63 171 ASN A N 1
ATOM 1377 C CA . ASN A 1 172 ? 24.347 22.497 36.267 1.00 58.35 171 ASN A CA 1
ATOM 1378 C C . ASN A 1 172 ? 24.973 23.570 35.396 1.00 59.76 171 ASN A C 1
ATOM 1379 O O . ASN A 1 172 ? 26.111 23.985 35.625 1.00 59.99 171 ASN A O 1
ATOM 1384 N N . ALA A 1 173 ? 24.220 24.019 34.395 1.00 60.41 172 ALA A N 1
ATOM 1385 C CA . ALA A 1 173 ? 24.696 25.058 33.494 1.00 61.68 172 ALA A CA 1
ATOM 1386 C C . ALA A 1 173 ? 25.067 26.309 34.291 1.00 62.82 172 ALA A C 1
ATOM 1387 O O . ALA A 1 173 ? 26.146 26.875 34.113 1.00 63.23 172 ALA A O 1
ATOM 1389 N N . ILE A 1 174 ? 24.169 26.735 35.174 1.00 63.00 173 ILE A N 1
ATOM 1390 C CA . ILE A 1 174 ? 24.414 27.912 35.997 1.00 63.19 173 ILE A CA 1
ATOM 1391 C C . ILE A 1 174 ? 25.652 27.713 36.867 1.00 64.33 173 ILE A C 1
ATOM 1392 O O . ILE A 1 174 ? 26.392 28.662 37.125 1.00 64.52 173 ILE A O 1
ATOM 1397 N N . LYS A 1 175 ? 25.872 26.486 37.327 1.00 65.08 174 LYS A N 1
ATOM 1398 C CA . LYS A 1 175 ? 27.038 26.202 38.153 1.00 66.83 174 LYS A CA 1
ATOM 1399 C C . LYS A 1 175 ? 28.279 26.216 37.271 1.00 69.30 174 LYS A C 1
ATOM 1400 O O . LYS A 1 175 ? 29.354 26.647 37.694 1.00 68.75 174 LYS A O 1
ATOM 1406 N N . GLU A 1 176 ? 28.114 25.749 36.038 1.00 70.85 175 GLU A N 1
ATOM 1407 C CA . GLU A 1 176 ? 29.204 25.699 35.074 1.00 74.39 175 GLU A CA 1
ATOM 1408 C C . GLU A 1 176 ? 29.792 27.091 34.848 1.00 75.65 175 GLU A C 1
ATOM 1409 O O . GLU A 1 176 ? 31.002 27.287 34.960 1.00 75.75 175 GLU A O 1
ATOM 1415 N N . LYS A 1 177 ? 28.932 28.054 34.527 1.00 77.76 176 LYS A N 1
ATOM 1416 C CA . LYS A 1 177 ? 29.371 29.424 34.281 1.00 80.25 176 LYS A CA 1
ATOM 1417 C C . LYS A 1 177 ? 30.300 29.955 35.362 1.00 81.16 176 LYS A C 1
ATOM 1418 O O . LYS A 1 177 ? 31.121 30.838 35.109 1.00 81.42 176 LYS A O 1
ATOM 1424 N N . LYS A 1 178 ? 30.172 29.413 36.567 1.00 81.73 177 LYS A N 1
ATOM 1425 C CA . LYS A 1 178 ? 30.992 29.855 37.684 1.00 82.21 177 LYS A CA 1
ATOM 1426 C C . LYS A 1 178 ? 31.917 28.758 38.198 1.00 82.27 177 LYS A C 1
ATOM 1427 O O . LYS A 1 178 ? 31.957 27.674 37.578 1.00 81.68 177 LYS A O 1
ATOM 1433 N N . MET B 2 1 ? 0.159 -10.892 6.171 1.00 67.06 1 MET U N 1
ATOM 1434 C CA . MET B 2 1 ? 0.119 -9.412 5.989 1.00 67.21 1 MET U CA 1
ATOM 1435 C C . MET B 2 1 ? 1.388 -8.886 5.326 1.00 65.42 1 MET U C 1
ATOM 1436 O O . MET B 2 1 ? 2.461 -9.486 5.441 1.00 66.44 1 MET U O 1
ATOM 1441 N N . THR B 2 2 ? 1.258 -7.759 4.635 1.00 62.97 2 THR U N 1
ATOM 1442 C CA . THR B 2 2 ? 2.396 -7.128 3.984 1.00 61.48 2 THR U CA 1
ATOM 1443 C C . THR B 2 2 ? 3.061 -6.267 5.055 1.00 59.29 2 THR U C 1
ATOM 1444 O O . THR B 2 2 ? 2.527 -6.111 6.153 1.00 57.28 2 THR U O 1
ATOM 1448 N N . ILE B 2 3 ? 4.223 -5.710 4.745 1.00 56.62 3 ILE U N 1
ATOM 1449 C CA . ILE B 2 3 ? 4.916 -4.880 5.714 1.00 54.94 3 ILE U CA 1
ATOM 1450 C C . ILE B 2 3 ? 4.084 -3.700 6.193 1.00 54.33 3 ILE U C 1
ATOM 1451 O O . ILE B 2 3 ? 3.933 -3.496 7.396 1.00 53.14 3 ILE U O 1
ATOM 1456 N N . ASP B 2 4 ? 3.545 -2.923 5.258 1.00 55.17 4 ASP U N 1
ATOM 1457 C CA . ASP B 2 4 ? 2.730 -1.773 5.622 1.00 55.16 4 ASP U CA 1
ATOM 1458 C C . ASP B 2 4 ? 1.495 -2.209 6.406 1.00 55.19 4 ASP U C 1
ATOM 1459 O O . ASP B 2 4 ? 0.994 -1.472 7.258 1.00 54.50 4 ASP U O 1
ATOM 1464 N N . GLU B 2 5 ? 1.011 -3.414 6.119 1.00 54.90 5 GLU U N 1
ATOM 1465 C CA . GLU B 2 5 ? -0.155 -3.953 6.810 1.00 53.93 5 GLU U CA 1
ATOM 1466 C C . GLU B 2 5 ? 0.207 -4.322 8.244 1.00 50.51 5 GLU U C 1
ATOM 1467 O O . GLU B 2 5 ? -0.601 -4.178 9.154 1.00 50.07 5 GLU U O 1
ATOM 1473 N N . ILE B 2 6 ? 1.425 -4.807 8.436 1.00 48.65 6 ILE U N 1
ATOM 1474 C CA . ILE B 2 6 ? 1.889 -5.174 9.766 1.00 47.55 6 ILE U CA 1
ATOM 1475 C C . ILE B 2 6 ? 1.967 -3.917 10.628 1.00 47.37 6 ILE U C 1
ATOM 1476 O O . ILE B 2 6 ? 1.523 -3.904 11.776 1.00 46.05 6 ILE U O 1
ATOM 1481 N N . ILE B 2 7 ? 2.528 -2.857 10.058 1.00 46.12 7 ILE U N 1
ATOM 1482 C CA . ILE B 2 7 ? 2.670 -1.600 10.774 1.00 46.45 7 ILE U CA 1
ATOM 1483 C C . ILE B 2 7 ? 1.301 -0.986 11.065 1.00 46.31 7 ILE U C 1
ATOM 1484 O O . ILE B 2 7 ? 1.058 -0.468 12.155 1.00 42.76 7 ILE U O 1
ATOM 1489 N N . GLU B 2 8 ? 0.403 -1.052 10.090 1.00 46.51 8 GLU U N 1
ATOM 1490 C CA . GLU B 2 8 ? -0.923 -0.484 10.270 1.00 48.81 8 GLU U CA 1
ATOM 1491 C C . GLU B 2 8 ? -1.637 -1.187 11.419 1.00 47.18 8 GLU U C 1
ATOM 1492 O O . GLU B 2 8 ? -2.334 -0.550 12.211 1.00 46.84 8 GLU U O 1
ATOM 1498 N N . ALA B 2 9 ? -1.451 -2.503 11.509 1.00 46.00 9 ALA U N 1
ATOM 1499 C CA . ALA B 2 9 ? -2.061 -3.301 12.569 1.00 45.49 9 ALA U CA 1
ATOM 1500 C C . ALA B 2 9 ? -1.536 -2.872 13.940 1.00 42.67 9 ALA U C 1
ATOM 1501 O O . ALA B 2 9 ? -2.292 -2.776 14.909 1.00 40.45 9 ALA U O 1
ATOM 1503 N N . ILE B 2 10 ? -0.235 -2.624 14.022 1.00 41.65 10 ILE U N 1
ATOM 1504 C CA . ILE B 2 10 ? 0.358 -2.204 15.283 1.00 40.51 10 ILE U CA 1
ATOM 1505 C C . ILE B 2 10 ? -0.167 -0.836 15.701 1.00 38.95 10 ILE U C 1
ATOM 1506 O O . ILE B 2 10 ? -0.487 -0.618 16.869 1.00 39.91 10 ILE U O 1
ATOM 1511 N N . GLU B 2 11 ? -0.282 0.078 14.746 1.00 40.50 11 GLU U N 1
ATOM 1512 C CA . GLU B 2 11 ? -0.767 1.414 15.052 1.00 43.12 11 GLU U CA 1
ATOM 1513 C C . GLU B 2 11 ? -2.176 1.396 15.652 1.00 44.89 11 GLU U C 1
ATOM 1514 O O . GLU B 2 11 ? -2.530 2.283 16.428 1.00 43.02 11 GLU U O 1
ATOM 1520 N N . LYS B 2 12 ? -2.963 0.373 15.299 1.00 45.99 12 LYS U N 1
ATOM 1521 C CA . LYS B 2 12 ? -4.340 0.216 15.778 1.00 46.00 12 LYS U CA 1
ATOM 1522 C C . LYS B 2 12 ? -4.453 -0.428 17.159 1.00 44.90 12 LYS U C 1
ATOM 1523 O O . LYS B 2 12 ? -5.495 -0.346 17.810 1.00 44.44 12 LYS U O 1
ATOM 1529 N N . LEU B 2 13 ? -3.385 -1.076 17.607 1.00 44.81 13 LEU U N 1
ATOM 1530 C CA . LEU B 2 13 ? -3.396 -1.704 18.917 1.00 42.52 13 LEU U CA 1
ATOM 1531 C C . LEU B 2 13 ? -3.509 -0.637 19.994 1.00 42.56 13 LEU U C 1
ATOM 1532 O O . LEU B 2 13 ? -3.093 0.500 19.788 1.00 42.14 13 LEU U O 1
ATOM 1537 N N . THR B 2 14 ? -4.099 -0.987 21.132 1.00 41.07 14 THR U N 1
ATOM 1538 C CA . THR B 2 14 ? -4.177 -0.033 22.238 1.00 41.28 14 THR U CA 1
ATOM 1539 C C . THR B 2 14 ? -2.773 -0.103 22.847 1.00 40.28 14 THR U C 1
ATOM 1540 O O . THR B 2 14 ? -1.996 -0.997 22.494 1.00 40.35 14 THR U O 1
ATOM 1544 N N . VAL B 2 15 ? -2.429 0.829 23.729 1.00 39.97 15 VAL U N 1
ATOM 1545 C CA . VAL B 2 15 ? -1.099 0.795 24.328 1.00 38.57 15 VAL U CA 1
ATOM 1546 C C . VAL B 2 15 ? -0.880 -0.485 25.136 1.00 41.35 15 VAL U C 1
ATOM 1547 O O . VAL B 2 15 ? 0.232 -1.027 25.160 1.00 41.25 15 VAL U O 1
ATOM 1551 N N . SER B 2 16 ? -1.934 -0.964 25.795 1.00 42.09 16 SER U N 1
ATOM 1552 C CA . SER B 2 16 ? -1.854 -2.193 26.577 1.00 44.06 16 SER U CA 1
ATOM 1553 C C . SER B 2 16 ? -1.603 -3.370 25.646 1.00 42.88 16 SER U C 1
ATOM 1554 O O . SER B 2 16 ? -0.868 -4.289 25.991 1.00 41.40 16 SER U O 1
ATOM 1557 N N . GLU B 2 17 ? -2.220 -3.349 24.468 1.00 43.09 17 GLU U N 1
ATOM 1558 C CA . GLU B 2 17 ? -2.019 -4.432 23.510 1.00 43.17 17 GLU U CA 1
ATOM 1559 C C . GLU B 2 17 ? -0.584 -4.374 22.969 1.00 43.64 17 GLU U C 1
ATOM 1560 O O . GLU B 2 17 ? 0.031 -5.411 22.698 1.00 42.93 17 GLU U O 1
ATOM 1566 N N . LEU B 2 18 ? -0.041 -3.166 22.827 1.00 41.64 18 LEU U N 1
ATOM 1567 C CA . LEU B 2 18 ? 1.329 -3.017 22.341 1.00 42.40 18 LEU U CA 1
ATOM 1568 C C . LEU B 2 18 ? 2.333 -3.636 23.325 1.00 42.90 18 LEU U C 1
ATOM 1569 O O . LEU B 2 18 ? 3.252 -4.339 22.910 1.00 43.39 18 LEU U O 1
ATOM 1574 N N . ALA B 2 19 ? 2.162 -3.376 24.619 1.00 45.44 19 ALA U N 1
ATOM 1575 C CA . ALA B 2 19 ? 3.081 -3.928 25.624 1.00 47.51 19 ALA U CA 1
ATOM 1576 C C . ALA B 2 19 ? 3.021 -5.452 25.606 1.00 49.55 19 ALA U C 1
ATOM 1577 O O . ALA B 2 19 ? 4.024 -6.122 25.839 1.00 50.32 19 ALA U O 1
ATOM 1579 N N . GLU B 2 20 ? 1.837 -5.994 25.335 1.00 51.35 20 GLU U N 1
ATOM 1580 C CA . GLU B 2 20 ? 1.664 -7.444 25.266 1.00 53.22 20 GLU U CA 1
ATOM 1581 C C . GLU B 2 20 ? 2.409 -7.974 24.046 1.00 51.47 20 GLU U C 1
ATOM 1582 O O . GLU B 2 20 ? 3.060 -9.014 24.110 1.00 50.89 20 GLU U O 1
ATOM 1588 N N A LEU B 2 21 ? 2.302 -7.248 22.940 0.50 51.22 21 LEU U N 1
ATOM 1589 N N B LEU B 2 21 ? 2.305 -7.251 22.933 0.50 50.39 21 LEU U N 1
ATOM 1590 C CA A LEU B 2 21 ? 2.980 -7.625 21.708 0.50 51.47 21 LEU U CA 1
ATOM 1591 C CA B LEU B 2 21 ? 2.981 -7.632 21.692 0.50 50.07 21 LEU U CA 1
ATOM 1592 C C A LEU B 2 21 ? 4.472 -7.670 22.007 0.50 51.30 21 LEU U C 1
ATOM 1593 C C B LEU B 2 21 ? 4.489 -7.626 21.917 0.50 50.36 21 LEU U C 1
ATOM 1594 O O A LEU B 2 21 ? 5.146 -8.662 21.739 0.50 51.77 21 LEU U O 1
ATOM 1595 O O B LEU B 2 21 ? 5.196 -8.537 21.487 0.50 50.87 21 LEU U O 1
ATOM 1604 N N . VAL B 2 22 ? 4.969 -6.582 22.586 1.00 51.97 22 VAL U N 1
ATOM 1605 C CA . VAL B 2 22 ? 6.383 -6.442 22.906 1.00 51.77 22 VAL U CA 1
ATOM 1606 C C . VAL B 2 22 ? 6.872 -7.591 23.778 1.00 53.32 22 VAL U C 1
ATOM 1607 O O . VAL B 2 22 ? 7.979 -8.101 23.587 1.00 52.61 22 VAL U O 1
ATOM 1611 N N . LYS B 2 23 ? 6.045 -7.997 24.733 1.00 54.08 23 LYS U N 1
ATOM 1612 C CA . LYS B 2 23 ? 6.404 -9.091 25.622 1.00 55.63 23 LYS U CA 1
ATOM 1613 C C . LYS B 2 23 ? 6.470 -10.401 24.827 1.00 56.40 23 LYS U C 1
ATOM 1614 O O . LYS B 2 23 ? 7.353 -11.226 25.053 1.00 54.93 23 LYS U O 1
ATOM 1620 N N . LYS B 2 24 ? 5.543 -10.580 23.888 1.00 57.43 24 LYS U N 1
ATOM 1621 C CA . LYS B 2 24 ? 5.517 -11.786 23.062 1.00 59.15 24 LYS U CA 1
ATOM 1622 C C . LYS B 2 24 ? 6.646 -11.819 22.032 1.00 59.60 24 LYS U C 1
ATOM 1623 O O . LYS B 2 24 ? 6.877 -12.850 21.399 1.00 61.03 24 LYS U O 1
ATOM 1629 N N . LEU B 2 25 ? 7.341 -10.696 21.854 1.00 60.12 25 LEU U N 1
ATOM 1630 C CA . LEU B 2 25 ? 8.470 -10.634 20.922 1.00 61.34 25 LEU U CA 1
ATOM 1631 C C . LEU B 2 25 ? 9.763 -10.750 21.733 1.00 62.66 25 LEU U C 1
ATOM 1632 O O . LEU B 2 25 ? 10.746 -11.335 21.270 1.00 62.57 25 LEU U O 1
ATOM 1637 N N . GLU B 2 26 ? 9.748 -10.188 22.941 1.00 64.39 26 GLU U N 1
ATOM 1638 C CA . GLU B 2 26 ? 10.903 -10.223 23.837 1.00 68.15 26 GLU U CA 1
ATOM 1639 C C . GLU B 2 26 ? 11.286 -11.655 24.207 1.00 68.54 26 GLU U C 1
ATOM 1640 O O . GLU B 2 26 ? 12.468 -11.978 24.320 1.00 68.43 26 GLU U O 1
ATOM 1646 N N . ASP B 2 27 ? 10.287 -12.506 24.410 1.00 69.11 27 ASP U N 1
ATOM 1647 C CA . ASP B 2 27 ? 10.538 -13.901 24.765 1.00 70.84 27 ASP U CA 1
ATOM 1648 C C . ASP B 2 27 ? 11.047 -14.706 23.571 1.00 70.90 27 ASP U C 1
ATOM 1649 O O . ASP B 2 27 ? 12.054 -15.406 23.667 1.00 71.35 27 ASP U O 1
ATOM 1654 N N . LYS B 2 28 ? 10.346 -14.590 22.448 1.00 70.67 28 LYS U N 1
ATOM 1655 C CA . LYS B 2 28 ? 10.684 -15.314 21.229 1.00 70.91 28 LYS U CA 1
ATOM 1656 C C . LYS B 2 28 ? 11.974 -14.863 20.551 1.00 70.93 28 LYS U C 1
ATOM 1657 O O . LYS B 2 28 ? 12.648 -15.668 19.908 1.00 70.81 28 LYS U O 1
ATOM 1663 N N . PHE B 2 29 ? 12.323 -13.587 20.693 1.00 71.30 29 PHE U N 1
ATOM 1664 C CA . PHE B 2 29 ? 13.531 -13.060 20.063 1.00 71.61 29 PHE U CA 1
ATOM 1665 C C . PHE B 2 29 ? 14.449 -12.301 21.018 1.00 72.75 29 PHE U C 1
ATOM 1666 O O . PHE B 2 29 ? 15.665 -12.291 20.835 1.00 73.23 29 PHE U O 1
ATOM 1674 N N . GLY B 2 30 ? 13.851 -11.660 22.018 1.00 73.95 30 GLY U N 1
ATOM 1675 C CA . GLY B 2 30 ? 14.586 -10.885 23.008 1.00 75.87 30 GLY U CA 1
ATOM 1676 C C . GLY B 2 30 ? 16.100 -10.911 22.969 1.00 76.65 30 GLY U C 1
ATOM 1677 O O . GLY B 2 30 ? 16.705 -11.492 23.896 1.00 77.47 30 GLY U O 1
ATOM 1679 N N . MET C 2 1 ? -5.735 -7.099 12.531 1.00 72.77 1 MET V N 1
ATOM 1680 C CA . MET C 2 1 ? -5.122 -8.387 12.963 1.00 73.33 1 MET V CA 1
ATOM 1681 C C . MET C 2 1 ? -4.773 -8.387 14.448 1.00 71.75 1 MET V C 1
ATOM 1682 O O . MET C 2 1 ? -4.523 -7.335 15.038 1.00 72.26 1 MET V O 1
ATOM 1687 N N . THR C 2 2 ? -4.758 -9.576 15.046 1.00 69.14 2 THR V N 1
ATOM 1688 C CA . THR C 2 2 ? -4.439 -9.724 16.460 1.00 66.42 2 THR V CA 1
ATOM 1689 C C . THR C 2 2 ? -2.940 -9.776 16.688 1.00 64.54 2 THR V C 1
ATOM 1690 O O . THR C 2 2 ? -2.161 -9.925 15.748 1.00 63.36 2 THR V O 1
ATOM 1694 N N . ILE C 2 3 ? -2.549 -9.659 17.952 1.00 63.05 3 ILE V N 1
ATOM 1695 C CA . ILE C 2 3 ? -1.145 -9.708 18.330 1.00 62.25 3 ILE V CA 1
ATOM 1696 C C . ILE C 2 3 ? -0.507 -10.941 17.699 1.00 62.61 3 ILE V C 1
ATOM 1697 O O . ILE C 2 3 ? 0.507 -10.851 17.008 1.00 61.60 3 ILE V O 1
ATOM 1702 N N . ASP C 2 4 ? -1.123 -12.093 17.939 1.00 63.81 4 ASP V N 1
ATOM 1703 C CA . ASP C 2 4 ? -0.631 -13.359 17.411 1.00 64.36 4 ASP V CA 1
ATOM 1704 C C . ASP C 2 4 ? -0.508 -13.297 15.895 1.00 62.39 4 ASP V C 1
ATOM 1705 O O . ASP C 2 4 ? 0.501 -13.717 15.333 1.00 62.79 4 ASP V O 1
ATOM 1710 N N . GLU C 2 5 ? -1.534 -12.769 15.237 1.00 60.54 5 GLU V N 1
ATOM 1711 C CA . GLU C 2 5 ? -1.509 -12.645 13.784 1.00 60.26 5 GLU V CA 1
ATOM 1712 C C . GLU C 2 5 ? -0.353 -11.744 13.349 1.00 58.86 5 GLU V C 1
ATOM 1713 O O . GLU C 2 5 ? 0.296 -12.000 12.334 1.00 56.36 5 GLU V O 1
ATOM 1719 N N . ILE C 2 6 ? -0.100 -10.688 14.116 1.00 56.54 6 ILE V N 1
ATOM 1720 C CA . ILE C 2 6 ? 0.996 -9.781 13.795 1.00 55.68 6 ILE V CA 1
ATOM 1721 C C . ILE C 2 6 ? 2.316 -10.538 13.853 1.00 55.47 6 ILE V C 1
ATOM 1722 O O . ILE C 2 6 ? 3.110 -10.504 12.911 1.00 54.67 6 ILE V O 1
ATOM 1727 N N . ILE C 2 7 ? 2.545 -11.215 14.974 1.00 55.04 7 ILE V N 1
ATOM 1728 C CA . ILE C 2 7 ? 3.775 -11.967 15.179 1.00 55.80 7 ILE V CA 1
ATOM 1729 C C . ILE C 2 7 ? 3.986 -13.015 14.092 1.00 56.59 7 ILE V C 1
ATOM 1730 O O . ILE C 2 7 ? 5.110 -13.222 13.625 1.00 54.51 7 ILE V O 1
ATOM 1735 N N . GLU C 2 8 ? 2.901 -13.667 13.685 1.00 57.98 8 GLU V N 1
ATOM 1736 C CA . GLU C 2 8 ? 2.979 -14.698 12.656 1.00 59.86 8 GLU V CA 1
ATOM 1737 C C . GLU C 2 8 ? 3.404 -14.109 11.319 1.00 58.16 8 GLU V C 1
ATOM 1738 O O . GLU C 2 8 ? 4.277 -14.656 10.648 1.00 57.89 8 GLU V O 1
ATOM 1744 N N . ALA C 2 9 ? 2.795 -12.988 10.941 1.00 56.30 9 ALA V N 1
ATOM 1745 C CA . ALA C 2 9 ? 3.141 -12.326 9.688 1.00 55.09 9 ALA V CA 1
ATOM 1746 C C . ALA C 2 9 ? 4.600 -11.871 9.734 1.00 53.24 9 ALA V C 1
ATOM 1747 O O . ALA C 2 9 ? 5.313 -11.922 8.733 1.00 54.52 9 ALA V O 1
ATOM 1749 N N . ILE C 2 10 ? 5.043 -11.434 10.906 1.00 52.61 10 ILE V N 1
ATOM 1750 C CA . ILE C 2 10 ? 6.413 -10.967 11.070 1.00 51.17 10 ILE V CA 1
ATOM 1751 C C . ILE C 2 10 ? 7.462 -12.055 10.869 1.00 52.93 10 ILE V C 1
ATOM 1752 O O . ILE C 2 10 ? 8.468 -11.839 10.194 1.00 51.45 10 ILE V O 1
ATOM 1757 N N . GLU C 2 11 ? 7.233 -13.221 11.457 1.00 55.01 11 GLU V N 1
ATOM 1758 C CA . GLU C 2 11 ? 8.191 -14.314 11.342 1.00 57.02 11 GLU V CA 1
ATOM 1759 C C . GLU C 2 11 ? 8.225 -14.965 9.956 1.00 56.58 11 GLU V C 1
ATOM 1760 O O . GLU C 2 11 ? 9.075 -15.811 9.686 1.00 56.85 11 GLU V O 1
ATOM 1766 N N . LYS C 2 12 ? 7.311 -14.564 9.077 1.00 55.85 12 LYS V N 1
ATOM 1767 C CA . LYS C 2 12 ? 7.275 -15.102 7.719 1.00 55.04 12 LYS V CA 1
ATOM 1768 C C . LYS C 2 12 ? 8.004 -14.192 6.731 1.00 53.86 12 LYS V C 1
ATOM 1769 O O . LYS C 2 12 ? 8.186 -14.547 5.564 1.00 52.55 12 LYS V O 1
ATOM 1775 N N . LEU C 2 13 ? 8.421 -13.017 7.198 1.00 51.06 13 LEU V N 1
ATOM 1776 C CA . LEU C 2 13 ? 9.115 -12.062 6.341 1.00 48.81 13 LEU V CA 1
ATOM 1777 C C . LEU C 2 13 ? 10.524 -12.515 5.981 1.00 48.05 13 LEU V C 1
ATOM 1778 O O . LEU C 2 13 ? 11.194 -13.187 6.770 1.00 48.09 13 LEU V O 1
ATOM 1783 N N . THR C 2 14 ? 10.974 -12.140 4.787 1.00 46.55 14 THR V N 1
ATOM 1784 C CA . THR C 2 14 ? 12.327 -12.488 4.359 1.00 46.96 14 THR V CA 1
ATOM 1785 C C . THR C 2 14 ? 13.252 -11.531 5.102 1.00 46.65 14 THR V C 1
ATOM 1786 O O . THR C 2 14 ? 12.785 -10.672 5.846 1.00 46.08 14 THR V O 1
ATOM 1790 N N . VAL C 2 15 ? 14.558 -11.674 4.907 1.00 47.75 15 VAL V N 1
ATOM 1791 C CA . VAL C 2 15 ? 15.508 -10.792 5.571 1.00 46.26 15 VAL V CA 1
ATOM 1792 C C . VAL C 2 15 ? 15.327 -9.357 5.066 1.00 47.68 15 VAL V C 1
ATOM 1793 O O . VAL C 2 15 ? 15.342 -8.403 5.849 1.00 46.04 15 VAL V O 1
ATOM 1797 N N . SER C 2 16 ? 15.149 -9.213 3.756 1.00 47.47 16 SER V N 1
ATOM 1798 C CA . SER C 2 16 ? 14.970 -7.897 3.158 1.00 48.19 16 SER V CA 1
ATOM 1799 C C . SER C 2 16 ? 13.693 -7.221 3.651 1.00 47.07 16 SER V C 1
ATOM 1800 O O . SER C 2 16 ? 13.701 -6.040 3.993 1.00 46.48 16 SER V O 1
ATOM 1803 N N . GLU C 2 17 ? 12.600 -7.976 3.692 1.00 45.70 17 GLU V N 1
ATOM 1804 C CA . GLU C 2 17 ? 11.317 -7.460 4.142 1.00 45.01 17 GLU V CA 1
ATOM 1805 C C . GLU C 2 17 ? 11.366 -7.059 5.609 1.00 44.73 17 GLU V C 1
ATOM 1806 O O . GLU C 2 17 ? 10.810 -6.029 5.998 1.00 41.73 17 GLU V O 1
ATOM 1812 N N . LEU C 2 18 ? 12.029 -7.884 6.414 1.00 41.53 18 LEU V N 1
ATOM 1813 C CA . LEU C 2 18 ? 12.164 -7.636 7.844 1.00 43.90 18 LEU V CA 1
ATOM 1814 C C . LEU C 2 18 ? 12.970 -6.361 8.089 1.00 42.82 18 LEU V C 1
ATOM 1815 O O . LEU C 2 18 ? 12.650 -5.586 8.989 1.00 43.10 18 LEU V O 1
ATOM 1820 N N . ALA C 2 19 ? 14.017 -6.159 7.293 1.00 43.13 19 ALA V N 1
ATOM 1821 C CA . ALA C 2 19 ? 14.872 -4.978 7.420 1.00 42.89 19 ALA V CA 1
ATOM 1822 C C . ALA C 2 19 ? 14.071 -3.725 7.076 1.00 44.18 19 ALA V C 1
ATOM 1823 O O . ALA C 2 19 ? 14.235 -2.673 7.707 1.00 41.50 19 ALA V O 1
ATOM 1825 N N . GLU C 2 20 ? 13.206 -3.848 6.071 1.00 42.47 20 GLU V N 1
ATOM 1826 C CA . GLU C 2 20 ? 12.363 -2.744 5.650 1.00 41.65 20 GLU V CA 1
ATOM 1827 C C . GLU C 2 20 ? 11.402 -2.408 6.798 1.00 42.07 20 GLU V C 1
ATOM 1828 O O . GLU C 2 20 ? 11.160 -1.230 7.093 1.00 39.97 20 GLU V O 1
ATOM 1834 N N . LEU C 2 21 ? 10.862 -3.446 7.444 1.00 38.73 21 LEU V N 1
ATOM 1835 C CA . LEU C 2 21 ? 9.940 -3.274 8.570 1.00 38.05 21 LEU V CA 1
ATOM 1836 C C . LEU C 2 21 ? 10.607 -2.528 9.722 1.00 38.22 21 LEU V C 1
ATOM 1837 O O . LEU C 2 21 ? 10.033 -1.598 10.304 1.00 37.30 21 LEU V O 1
ATOM 1842 N N . VAL C 2 22 ? 11.815 -2.957 10.064 1.00 38.07 22 VAL V N 1
ATOM 1843 C CA . VAL C 2 22 ? 12.554 -2.334 11.148 1.00 38.79 22 VAL V CA 1
ATOM 1844 C C . VAL C 2 22 ? 12.819 -0.863 10.845 1.00 40.90 22 VAL V C 1
ATOM 1845 O O . VAL C 2 22 ? 12.641 -0.005 11.710 1.00 41.54 22 VAL V O 1
ATOM 1849 N N . LYS C 2 23 ? 13.226 -0.567 9.616 1.00 42.52 23 LYS V N 1
ATOM 1850 C CA . LYS C 2 23 ? 13.511 0.815 9.244 1.00 43.96 23 LYS V CA 1
ATOM 1851 C C . LYS C 2 23 ? 12.269 1.702 9.232 1.00 43.09 23 LYS V C 1
ATOM 1852 O O . LYS C 2 23 ? 12.325 2.855 9.664 1.00 41.51 23 LYS V O 1
ATOM 1858 N N . LYS C 2 24 ? 11.147 1.181 8.746 1.00 40.35 24 LYS V N 1
ATOM 1859 C CA . LYS C 2 24 ? 9.927 1.978 8.736 1.00 40.32 24 LYS V CA 1
ATOM 1860 C C . LYS C 2 24 ? 9.440 2.221 10.172 1.00 40.18 24 LYS V C 1
ATOM 1861 O O . LYS C 2 24 ? 8.951 3.299 10.505 1.00 39.61 24 LYS V O 1
ATOM 1867 N N . LEU C 2 25 ? 9.580 1.215 11.026 1.00 39.45 25 LEU V N 1
ATOM 1868 C CA . LEU C 2 25 ? 9.168 1.346 12.417 1.00 41.16 25 LEU V CA 1
ATOM 1869 C C . LEU C 2 25 ? 10.056 2.416 13.058 1.00 40.98 25 LEU V C 1
ATOM 1870 O O . LEU C 2 25 ? 9.609 3.241 13.856 1.00 36.02 25 LEU V O 1
ATOM 1875 N N . GLU C 2 26 ? 11.321 2.384 12.668 1.00 41.95 26 GLU V N 1
ATOM 1876 C CA . GLU C 2 26 ? 12.336 3.311 13.154 1.00 44.88 26 GLU V CA 1
ATOM 1877 C C . GLU C 2 26 ? 11.941 4.747 12.799 1.00 43.36 26 GLU V C 1
ATOM 1878 O O . GLU C 2 26 ? 12.060 5.649 13.628 1.00 42.64 26 GLU V O 1
ATOM 1884 N N . ASP C 2 27 ? 11.458 4.946 11.573 1.00 41.85 27 ASP V N 1
ATOM 1885 C CA . ASP C 2 27 ? 11.038 6.266 11.111 1.00 43.92 27 ASP V CA 1
ATOM 1886 C C . ASP C 2 27 ? 9.731 6.735 11.735 1.00 44.94 27 ASP V C 1
ATOM 1887 O O . ASP C 2 27 ? 9.549 7.925 11.978 1.00 45.26 27 ASP V O 1
ATOM 1892 N N . LYS C 2 28 ? 8.827 5.798 11.990 1.00 45.86 28 LYS V N 1
ATOM 1893 C CA . LYS C 2 28 ? 7.534 6.133 12.562 1.00 46.95 28 LYS V CA 1
ATOM 1894 C C . LYS C 2 28 ? 7.540 6.449 14.043 1.00 46.17 28 LYS V C 1
ATOM 1895 O O . LYS C 2 28 ? 6.812 7.336 14.496 1.00 45.84 28 LYS V O 1
ATOM 1901 N N . PHE C 2 29 ? 8.351 5.717 14.797 1.00 45.63 29 PHE V N 1
ATOM 1902 C CA . PHE C 2 29 ? 8.412 5.897 16.243 1.00 46.25 29 PHE V CA 1
ATOM 1903 C C . PHE C 2 29 ? 9.810 6.330 16.688 1.00 48.27 29 PHE V C 1
ATOM 1904 O O . PHE C 2 29 ? 10.776 6.177 15.949 1.00 48.75 29 PHE V O 1
ATOM 1912 N N . GLY C 2 30 ? 9.919 6.890 17.886 1.00 50.83 30 GLY V N 1
ATOM 1913 C CA . GLY C 2 30 ? 11.229 7.334 18.342 1.00 56.02 30 GLY V CA 1
ATOM 1914 C C . GLY C 2 30 ? 12.014 8.139 17.309 1.00 55.71 30 GLY V C 1
ATOM 1915 O O . GLY C 2 30 ? 11.403 8.694 16.369 1.00 56.41 30 GLY V O 1
ATOM 1917 N N . MET D 2 1 ? -9.623 9.674 28.681 1.00 51.43 1 MET W N 1
ATOM 1918 C CA . MET D 2 1 ? -9.207 11.047 28.286 1.00 49.51 1 MET W CA 1
ATOM 1919 C C . MET D 2 1 ? -8.602 11.034 26.879 1.00 46.45 1 MET W C 1
ATOM 1920 O O . MET D 2 1 ? -8.080 10.017 26.425 1.00 45.69 1 MET W O 1
ATOM 1925 N N . THR D 2 2 ? -8.700 12.156 26.172 1.00 43.73 2 THR W N 1
ATOM 1926 C CA . THR D 2 2 ? -8.105 12.259 24.842 1.00 41.54 2 THR W CA 1
ATOM 1927 C C . THR D 2 2 ? -6.644 12.633 25.070 1.00 42.13 2 THR W C 1
ATOM 1928 O O . THR D 2 2 ? -6.237 12.871 26.207 1.00 39.30 2 THR W O 1
ATOM 1932 N N . ILE D 2 3 ? -5.876 12.706 23.989 1.00 42.49 3 ILE W N 1
ATOM 1933 C CA . ILE D 2 3 ? -4.470 13.090 24.076 1.00 43.44 3 ILE W CA 1
ATOM 1934 C C . ILE D 2 3 ? -4.334 14.447 24.771 1.00 44.44 3 ILE W C 1
ATOM 1935 O O . ILE D 2 3 ? -3.573 14.595 25.734 1.00 41.53 3 ILE W O 1
ATOM 1940 N N . ASP D 2 4 ? -5.072 15.440 24.283 1.00 41.44 4 ASP W N 1
ATOM 1941 C CA . ASP D 2 4 ? -4.990 16.778 24.858 1.00 42.84 4 ASP W CA 1
ATOM 1942 C C . ASP D 2 4 ? -5.411 16.835 26.319 1.00 41.61 4 ASP W C 1
ATOM 1943 O O . ASP D 2 4 ? -4.837 17.594 27.099 1.00 39.89 4 ASP W O 1
ATOM 1948 N N . GLU D 2 5 ? -6.406 16.041 26.702 1.00 40.77 5 GLU W N 1
ATOM 1949 C CA . GLU D 2 5 ? -6.833 16.032 28.093 1.00 39.87 5 GLU W CA 1
ATOM 1950 C C . GLU D 2 5 ? -5.758 15.370 28.965 1.00 40.26 5 GLU W C 1
ATOM 1951 O O . GLU D 2 5 ? -5.532 15.785 30.107 1.00 36.51 5 GLU W O 1
ATOM 1957 N N . ILE D 2 6 ? -5.108 14.336 28.434 1.00 37.25 6 ILE W N 1
ATOM 1958 C CA . ILE D 2 6 ? -4.049 13.660 29.184 1.00 38.51 6 ILE W CA 1
ATOM 1959 C C . ILE D 2 6 ? -2.926 14.659 29.479 1.00 37.85 6 ILE W C 1
ATOM 1960 O O . ILE D 2 6 ? -2.410 14.717 30.597 1.00 40.75 6 ILE W O 1
ATOM 1965 N N . ILE D 2 7 ? -2.546 15.443 28.475 1.00 38.24 7 ILE W N 1
ATOM 1966 C CA . ILE D 2 7 ? -1.500 16.442 28.654 1.00 41.16 7 ILE W CA 1
ATOM 1967 C C . ILE D 2 7 ? -1.921 17.447 29.714 1.00 43.17 7 ILE W C 1
ATOM 1968 O O . ILE D 2 7 ? -1.135 17.813 30.595 1.00 40.27 7 ILE W O 1
ATOM 1973 N N . GLU D 2 8 ? -3.165 17.906 29.628 1.00 42.64 8 GLU W N 1
ATOM 1974 C CA . GLU D 2 8 ? -3.650 18.864 30.601 1.00 44.35 8 GLU W CA 1
ATOM 1975 C C . GLU D 2 8 ? -3.637 18.286 32.012 1.00 41.31 8 GLU W C 1
ATOM 1976 O O . GLU D 2 8 ? -3.332 18.993 32.976 1.00 40.20 8 GLU W O 1
ATOM 1982 N N . ALA D 2 9 ? -3.943 17.000 32.144 1.00 36.14 9 ALA W N 1
ATOM 1983 C CA . ALA D 2 9 ? -3.925 16.390 33.456 1.00 35.95 9 ALA W CA 1
ATOM 1984 C C . ALA D 2 9 ? -2.469 16.359 33.978 1.00 36.71 9 ALA W C 1
ATOM 1985 O O . ALA D 2 9 ? -2.224 16.602 35.154 1.00 37.73 9 ALA W O 1
ATOM 1987 N N . ILE D 2 10 ? -1.516 16.059 33.099 1.00 38.44 10 ILE W N 1
ATOM 1988 C CA . ILE D 2 10 ? -0.104 16.003 33.501 1.00 39.93 10 ILE W CA 1
ATOM 1989 C C . ILE D 2 10 ? 0.396 17.384 33.911 1.00 41.77 10 ILE W C 1
ATOM 1990 O O . ILE D 2 10 ? 1.094 17.529 34.919 1.00 43.41 10 ILE W O 1
ATOM 1995 N N . GLU D 2 11 ? 0.036 18.402 33.137 1.00 40.67 11 GLU W N 1
ATOM 1996 C CA . GLU D 2 11 ? 0.459 19.765 33.440 1.00 45.35 11 GLU W CA 1
ATOM 1997 C C . GLU D 2 11 ? 0.029 20.224 34.821 1.00 46.20 11 GLU W C 1
ATOM 1998 O O . GLU D 2 11 ? 0.661 21.097 35.416 1.00 47.12 11 GLU W O 1
ATOM 2004 N N . LYS D 2 12 ? -1.041 19.632 35.332 1.00 45.77 12 LYS W N 1
ATOM 2005 C CA . LYS D 2 12 ? -1.557 20.019 36.628 1.00 46.64 12 LYS W CA 1
ATOM 2006 C C . LYS D 2 12 ? -1.039 19.205 37.796 1.00 44.26 12 LYS W C 1
ATOM 2007 O O . LYS D 2 12 ? -1.328 19.524 38.948 1.00 45.86 12 LYS W O 1
ATOM 2013 N N . LEU D 2 13 ? -0.283 18.151 37.519 1.00 42.58 13 LEU W N 1
ATOM 2014 C CA . LEU D 2 13 ? 0.263 17.352 38.612 1.00 41.57 13 LEU W CA 1
ATOM 2015 C C . LEU D 2 13 ? 1.357 18.201 39.247 1.00 40.97 13 LEU W C 1
ATOM 2016 O O . LEU D 2 13 ? 1.824 19.162 38.639 1.00 37.77 13 LEU W O 1
ATOM 2021 N N . THR D 2 14 ? 1.754 17.863 40.466 1.00 42.95 14 THR W N 1
ATOM 2022 C CA . THR D 2 14 ? 2.837 18.608 41.099 1.00 44.22 14 THR W CA 1
ATOM 2023 C C . THR D 2 14 ? 4.107 17.950 40.593 1.00 43.80 14 THR W C 1
ATOM 2024 O O . THR D 2 14 ? 4.053 16.886 39.972 1.00 43.12 14 THR W O 1
ATOM 2028 N N . VAL D 2 15 ? 5.247 18.579 40.853 1.00 43.80 15 VAL W N 1
ATOM 2029 C CA . VAL D 2 15 ? 6.519 18.017 40.427 1.00 42.74 15 VAL W CA 1
ATOM 2030 C C . VAL D 2 15 ? 6.705 16.646 41.066 1.00 42.01 15 VAL W C 1
ATOM 2031 O O . VAL D 2 15 ? 7.126 15.692 40.409 1.00 40.92 15 VAL W O 1
ATOM 2035 N N . SER D 2 16 ? 6.373 16.540 42.350 1.00 44.34 16 SER W N 1
ATOM 2036 C CA . SER D 2 16 ? 6.505 15.269 43.056 1.00 44.34 16 SER W CA 1
ATOM 2037 C C . SER D 2 16 ? 5.577 14.208 42.468 1.00 44.26 16 SER W C 1
ATOM 2038 O O . SER D 2 16 ? 5.893 13.017 42.482 1.00 42.36 16 SER W O 1
ATOM 2041 N N . GLU D 2 17 ? 4.426 14.635 41.962 1.00 43.17 17 GLU W N 1
ATOM 2042 C CA . GLU D 2 17 ? 3.485 13.685 41.380 1.00 43.83 17 GLU W CA 1
ATOM 2043 C C . GLU D 2 17 ? 3.970 13.243 40.003 1.00 40.25 17 GLU W C 1
ATOM 2044 O O . GLU D 2 17 ? 3.709 12.122 39.588 1.00 41.62 17 GLU W O 1
ATOM 2050 N N . LEU D 2 18 ? 4.692 14.118 39.309 1.00 40.43 18 LEU W N 1
ATOM 2051 C CA . LEU D 2 18 ? 5.240 13.782 37.998 1.00 40.51 18 LEU W CA 1
ATOM 2052 C C . LEU D 2 18 ? 6.285 12.672 38.171 1.00 41.13 18 LEU W C 1
ATOM 2053 O O . LEU D 2 18 ? 6.336 11.721 37.388 1.00 39.46 18 LEU W O 1
ATOM 2058 N N . ALA D 2 19 ? 7.113 12.777 39.212 1.00 41.93 19 ALA W N 1
ATOM 2059 C CA . ALA D 2 19 ? 8.135 11.758 39.448 1.00 41.40 19 ALA W CA 1
ATOM 2060 C C . ALA D 2 19 ? 7.493 10.412 39.770 1.00 41.24 19 ALA W C 1
ATOM 2061 O O . ALA D 2 19 ? 7.997 9.367 39.355 1.00 41.00 19 ALA W O 1
ATOM 2063 N N . GLU D 2 20 ? 6.384 10.440 40.506 1.00 42.83 20 GLU W N 1
ATOM 2064 C CA . GLU D 2 20 ? 5.652 9.223 40.854 1.00 47.00 20 GLU W CA 1
ATOM 2065 C C . GLU D 2 20 ? 5.094 8.600 39.573 1.00 45.12 20 GLU W C 1
ATOM 2066 O O . GLU D 2 20 ? 5.153 7.380 39.379 1.00 45.30 20 GLU W O 1
ATOM 2072 N N . LEU D 2 21 ? 4.544 9.457 38.714 1.00 45.18 21 LEU W N 1
ATOM 2073 C CA . LEU D 2 21 ? 3.963 9.043 37.432 1.00 41.91 21 LEU W CA 1
ATOM 2074 C C . LEU D 2 21 ? 4.996 8.245 36.639 1.00 41.91 21 LEU W C 1
ATOM 2075 O O . LEU D 2 21 ? 4.736 7.117 36.208 1.00 38.60 21 LEU W O 1
ATOM 2080 N N . VAL D 2 22 ? 6.169 8.840 36.446 1.00 41.31 22 VAL W N 1
ATOM 2081 C CA . VAL D 2 22 ? 7.240 8.175 35.715 1.00 42.92 22 VAL W CA 1
ATOM 2082 C C . VAL D 2 22 ? 7.581 6.859 36.396 1.00 43.16 22 VAL W C 1
ATOM 2083 O O . VAL D 2 22 ? 7.790 5.843 35.735 1.00 43.36 22 VAL W O 1
ATOM 2087 N N . LYS D 2 23 ? 7.613 6.881 37.723 1.00 46.40 23 LYS W N 1
ATOM 2088 C CA . LYS D 2 23 ? 7.928 5.687 38.506 1.00 48.43 23 LYS W CA 1
ATOM 2089 C C . LYS D 2 23 ? 6.942 4.565 38.195 1.00 48.73 23 LYS W C 1
ATOM 2090 O O . LYS D 2 23 ? 7.342 3.443 37.877 1.00 46.29 23 LYS W O 1
ATOM 2096 N N . LYS D 2 24 ? 5.654 4.873 38.296 1.00 48.43 24 LYS W N 1
ATOM 2097 C CA . LYS D 2 24 ? 4.617 3.888 38.023 1.00 49.64 24 LYS W CA 1
ATOM 2098 C C . LYS D 2 24 ? 4.636 3.369 36.582 1.00 48.67 24 LYS W C 1
ATOM 2099 O O . LYS D 2 24 ? 4.318 2.206 36.333 1.00 48.37 24 LYS W O 1
ATOM 2105 N N . LEU D 2 25 ? 4.998 4.224 35.631 1.00 47.64 25 LEU W N 1
ATOM 2106 C CA . LEU D 2 25 ? 5.051 3.796 34.237 1.00 45.74 25 LEU W CA 1
ATOM 2107 C C . LEU D 2 25 ? 6.181 2.795 33.999 1.00 46.78 25 LEU W C 1
ATOM 2108 O O . LEU D 2 25 ? 6.010 1.815 33.271 1.00 43.75 25 LEU W O 1
ATOM 2113 N N . GLU D 2 26 ? 7.334 3.037 34.618 1.00 46.68 26 GLU W N 1
ATOM 2114 C CA . GLU D 2 26 ? 8.466 2.130 34.468 1.00 49.48 26 GLU W CA 1
ATOM 2115 C C . GLU D 2 26 ? 8.118 0.770 35.056 1.00 50.16 26 GLU W C 1
ATOM 2116 O O . GLU D 2 26 ? 8.446 -0.255 34.476 1.00 52.20 26 GLU W O 1
ATOM 2122 N N . ASP D 2 27 ? 7.454 0.756 36.207 1.00 53.44 27 ASP W N 1
ATOM 2123 C CA . ASP D 2 27 ? 7.053 -0.508 36.817 1.00 56.33 27 ASP W CA 1
ATOM 2124 C C . ASP D 2 27 ? 6.150 -1.273 35.851 1.00 58.31 27 ASP W C 1
ATOM 2125 O O . ASP D 2 27 ? 6.394 -2.435 35.535 1.00 59.56 27 ASP W O 1
ATOM 2130 N N . LYS D 2 28 ? 5.110 -0.595 35.378 1.00 58.79 28 LYS W N 1
ATOM 2131 C CA . LYS D 2 28 ? 4.137 -1.192 34.472 1.00 59.36 28 LYS W CA 1
ATOM 2132 C C . LYS D 2 28 ? 4.662 -1.613 33.102 1.00 59.12 28 LYS W C 1
ATOM 2133 O O . LYS D 2 28 ? 4.379 -2.721 32.645 1.00 59.36 28 LYS W O 1
ATOM 2139 N N . PHE D 2 29 ? 5.420 -0.737 32.448 1.00 59.51 29 PHE W N 1
ATOM 2140 C CA . PHE D 2 29 ? 5.954 -1.027 31.118 1.00 60.94 29 PHE W CA 1
ATOM 2141 C C . PHE D 2 29 ? 7.436 -1.369 31.078 1.00 62.74 29 PHE W C 1
ATOM 2142 O O . PHE D 2 29 ? 7.868 -2.162 30.245 1.00 61.68 29 PHE W O 1
ATOM 2150 N N . GLY D 2 30 ? 8.210 -0.758 31.969 1.00 65.34 30 GLY W N 1
ATOM 2151 C CA . GLY D 2 30 ? 9.640 -1.012 32.005 1.00 69.25 30 GLY W CA 1
ATOM 2152 C C . GLY D 2 30 ? 10.237 -1.187 30.621 1.00 72.45 30 GLY W C 1
ATOM 2153 O O . GLY D 2 30 ? 10.904 -2.219 30.387 1.00 74.27 30 GLY W O 1
ATOM 2155 N N . MET E 2 1 ? -8.253 12.899 37.238 1.00 67.81 1 MET X N 1
ATOM 2156 C CA . MET E 2 1 ? -6.949 13.175 36.606 1.00 65.14 1 MET X CA 1
ATOM 2157 C C . MET E 2 1 ? -5.903 12.781 37.634 1.00 62.65 1 MET X C 1
ATOM 2158 O O . MET E 2 1 ? -4.959 13.519 37.893 1.00 62.96 1 MET X O 1
ATOM 2163 N N . THR E 2 2 ? -6.115 11.619 38.253 1.00 59.21 2 THR X N 1
ATOM 2164 C CA . THR E 2 2 ? -5.205 11.073 39.266 1.00 55.49 2 THR X CA 1
ATOM 2165 C C . THR E 2 2 ? -4.030 10.421 38.534 1.00 52.15 2 THR X C 1
ATOM 2166 O O . THR E 2 2 ? -4.072 10.229 37.323 1.00 49.60 2 THR X O 1
ATOM 2170 N N . ILE E 2 3 ? -2.953 10.133 39.244 1.00 48.75 3 ILE X N 1
ATOM 2171 C CA . ILE E 2 3 ? -1.826 9.503 38.588 1.00 46.19 3 ILE X CA 1
ATOM 2172 C C . ILE E 2 3 ? -2.294 8.210 37.918 1.00 44.67 3 ILE X C 1
ATOM 2173 O O . ILE E 2 3 ? -2.006 7.963 36.752 1.00 43.10 3 ILE X O 1
ATOM 2178 N N . ASP E 2 4 ? -3.019 7.387 38.668 1.00 46.01 4 ASP X N 1
ATOM 2179 C CA . ASP E 2 4 ? -3.509 6.107 38.163 1.00 47.40 4 ASP X CA 1
ATOM 2180 C C . ASP E 2 4 ? -4.493 6.284 37.013 1.00 46.80 4 ASP X C 1
ATOM 2181 O O . ASP E 2 4 ? -4.546 5.445 36.115 1.00 46.32 4 ASP X O 1
ATOM 2186 N N . GLU E 2 5 ? -5.268 7.366 37.045 1.00 44.72 5 GLU X N 1
ATOM 2187 C CA . GLU E 2 5 ? -6.237 7.639 35.979 1.00 45.46 5 GLU X CA 1
ATOM 2188 C C . GLU E 2 5 ? -5.510 8.083 34.716 1.00 43.33 5 GLU X C 1
ATOM 2189 O O . GLU E 2 5 ? -5.964 7.821 33.604 1.00 39.24 5 GLU X O 1
ATOM 2195 N N . ILE E 2 6 ? -4.371 8.751 34.888 1.00 41.96 6 ILE X N 1
ATOM 2196 C CA . ILE E 2 6 ? -3.590 9.186 33.739 1.00 39.93 6 ILE X CA 1
ATOM 2197 C C . ILE E 2 6 ? -2.991 7.961 33.057 1.00 39.97 6 ILE X C 1
ATOM 2198 O O . ILE E 2 6 ? -2.976 7.861 31.830 1.00 39.12 6 ILE X O 1
ATOM 2203 N N . ILE E 2 7 ? -2.491 7.024 33.856 1.00 39.80 7 ILE X N 1
ATOM 2204 C CA . ILE E 2 7 ? -1.901 5.816 33.309 1.00 39.83 7 ILE X CA 1
ATOM 2205 C C . ILE E 2 7 ? -2.970 4.983 32.602 1.00 40.47 7 ILE X C 1
ATOM 2206 O O . ILE E 2 7 ? -2.732 4.427 31.532 1.00 39.60 7 ILE X O 1
ATOM 2211 N N . GLU E 2 8 ? -4.155 4.918 33.197 1.00 40.26 8 GLU X N 1
ATOM 2212 C CA . GLU E 2 8 ? -5.260 4.157 32.608 1.00 41.84 8 GLU X CA 1
ATOM 2213 C C . GLU E 2 8 ? -5.665 4.749 31.251 1.00 39.53 8 GLU X C 1
ATOM 2214 O O . GLU E 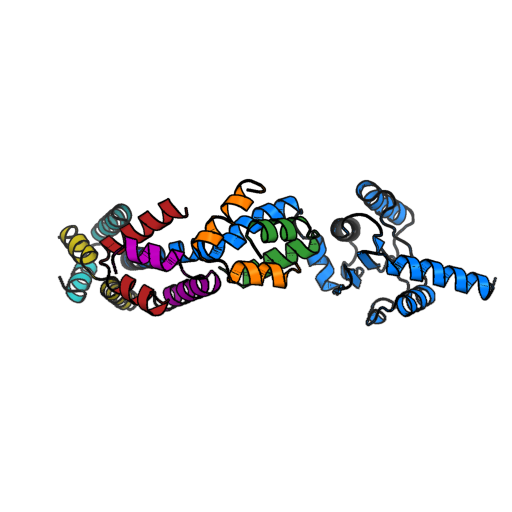2 8 ? -5.944 4.019 30.297 1.00 41.34 8 GLU X O 1
ATOM 2220 N N . ALA E 2 9 ? -5.700 6.075 31.178 1.00 39.69 9 ALA X N 1
ATOM 2221 C CA . ALA E 2 9 ? -6.048 6.781 29.952 1.00 38.07 9 ALA X CA 1
ATOM 2222 C C . ALA E 2 9 ? -4.998 6.507 28.874 1.00 39.15 9 ALA X C 1
ATOM 2223 O O . ALA E 2 9 ? -5.317 6.350 27.691 1.00 35.26 9 ALA X O 1
ATOM 2225 N N . ILE E 2 10 ? -3.735 6.449 29.281 1.00 35.09 10 ILE X N 1
ATOM 2226 C CA . ILE E 2 10 ? -2.672 6.176 28.335 1.00 35.97 10 ILE X CA 1
ATOM 2227 C C . ILE E 2 10 ? -2.760 4.748 27.795 1.00 34.73 10 ILE X C 1
ATOM 2228 O O . ILE E 2 10 ? -2.555 4.521 26.600 1.00 35.47 10 ILE X O 1
ATOM 2233 N N . GLU E 2 11 ? -3.081 3.790 28.660 1.00 37.46 11 GLU X N 1
ATOM 2234 C CA . GLU E 2 11 ? -3.172 2.397 28.234 1.00 40.02 11 GLU X CA 1
ATOM 2235 C C . GLU E 2 11 ? -4.297 2.190 27.217 1.00 41.22 11 GLU X C 1
ATOM 2236 O O . GLU E 2 11 ? -4.258 1.252 26.413 1.00 40.14 11 GLU X O 1
ATOM 2242 N N . LYS E 2 12 ? -5.288 3.071 27.263 1.00 38.97 12 LYS X N 1
ATOM 2243 C CA . LYS E 2 12 ? -6.439 2.984 26.370 1.00 43.26 12 LYS X CA 1
ATOM 2244 C C . LYS E 2 12 ? -6.254 3.693 25.036 1.00 42.94 12 LYS X C 1
ATOM 2245 O O . LYS E 2 12 ? -7.097 3.582 24.136 1.00 43.81 12 LYS X O 1
ATOM 2251 N N . LEU E 2 13 ? -5.146 4.416 24.892 1.00 41.66 13 LEU X N 1
ATOM 2252 C CA . LEU E 2 13 ? -4.862 5.093 23.633 1.00 41.23 13 LEU X CA 1
ATOM 2253 C C . LEU E 2 13 ? -4.387 4.070 22.619 1.00 41.14 13 LEU X C 1
ATOM 2254 O O . LEU E 2 13 ? -3.907 2.992 22.983 1.00 40.41 13 LEU X O 1
ATOM 2259 N N . THR E 2 14 ? -4.539 4.399 21.341 1.00 41.35 14 THR X N 1
ATOM 2260 C CA . THR E 2 14 ? -4.049 3.521 20.301 1.00 39.45 14 THR X CA 1
ATOM 2261 C C . THR E 2 14 ? -2.568 3.873 20.223 1.00 38.41 14 THR X C 1
ATOM 2262 O O . THR E 2 14 ? -2.147 4.913 20.736 1.00 36.25 14 THR X O 1
ATOM 2266 N N . VAL E 2 15 ? -1.780 3.006 19.603 1.00 39.07 15 VAL X N 1
ATOM 2267 C CA . VAL E 2 15 ? -0.343 3.255 19.452 1.00 37.89 15 VAL X CA 1
ATOM 2268 C C . VAL E 2 15 ? -0.123 4.527 18.625 1.00 38.75 15 VAL X C 1
ATOM 2269 O O . VAL E 2 15 ? 0.781 5.313 18.907 1.00 36.06 15 VAL X O 1
ATOM 2273 N N . SER E 2 16 ? -0.958 4.745 17.610 1.00 37.12 16 SER X N 1
ATOM 2274 C CA . SER E 2 16 ? -0.848 5.957 16.797 1.00 37.03 16 SER X CA 1
ATOM 2275 C C . SER E 2 16 ? -1.041 7.197 17.673 1.00 35.39 16 SER X C 1
ATOM 2276 O O . SER E 2 16 ? -0.323 8.201 17.528 1.00 37.48 16 SER X O 1
ATOM 2279 N N . GLU E 2 17 ? -2.013 7.134 18.579 1.00 35.24 17 GLU X N 1
ATOM 2280 C CA . GLU E 2 17 ? -2.296 8.256 19.471 1.00 35.94 17 GLU X CA 1
ATOM 2281 C C . GLU E 2 17 ? -1.158 8.460 20.481 1.00 35.20 17 GLU X C 1
ATOM 2282 O O . GLU E 2 17 ? -0.799 9.590 20.812 1.00 32.25 17 GLU X O 1
ATOM 2288 N N . LEU E 2 18 ? -0.598 7.362 20.958 1.00 34.11 18 LEU X N 1
ATOM 2289 C CA . LEU E 2 18 ? 0.496 7.452 21.924 1.00 34.30 18 LEU X CA 1
ATOM 2290 C C . LEU E 2 18 ? 1.669 8.178 21.299 1.00 33.37 18 LEU X C 1
ATOM 2291 O O . LEU E 2 18 ? 2.257 9.056 21.926 1.00 36.49 18 LEU X O 1
ATOM 2296 N N . ALA E 2 19 ? 2.017 7.809 20.066 1.00 33.65 19 ALA X N 1
ATOM 2297 C CA . ALA E 2 19 ? 3.121 8.452 19.378 1.00 33.62 19 ALA X CA 1
ATOM 2298 C C . ALA E 2 19 ? 2.876 9.946 19.253 1.00 36.87 19 ALA X C 1
ATOM 2299 O O . ALA E 2 19 ? 3.803 10.756 19.347 1.00 34.25 19 ALA X O 1
ATOM 2301 N N . GLU E 2 20 ? 1.623 10.330 19.042 1.00 36.63 20 GLU X N 1
ATOM 2302 C CA . GLU E 2 20 ? 1.337 11.749 18.917 1.00 36.66 20 GLU X CA 1
ATOM 2303 C C . GLU E 2 20 ? 1.455 12.458 20.257 1.00 32.41 20 GLU X C 1
ATOM 2304 O O . GLU E 2 20 ? 1.893 13.611 20.320 1.00 35.72 20 GLU X O 1
ATOM 2310 N N . LEU E 2 21 ? 1.061 11.776 21.329 1.00 33.45 21 LEU X N 1
ATOM 2311 C CA . LEU E 2 21 ? 1.119 12.352 22.666 1.00 33.84 21 LEU X CA 1
ATOM 2312 C C . LEU E 2 21 ? 2.593 12.610 22.996 1.00 34.95 21 LEU X C 1
ATOM 2313 O O . LEU E 2 21 ? 2.951 13.663 23.527 1.00 35.73 21 LEU X O 1
ATOM 2318 N N . VAL E 2 22 ? 3.441 11.652 22.641 1.00 35.94 22 VAL X N 1
ATOM 2319 C CA . VAL E 2 22 ? 4.877 11.776 22.904 1.00 36.24 22 VAL X CA 1
ATOM 2320 C C . VAL E 2 22 ? 5.443 12.999 22.184 1.00 37.18 22 VAL X C 1
ATOM 2321 O O . VAL E 2 22 ? 6.197 13.787 22.759 1.00 37.80 22 VAL X O 1
ATOM 2325 N N . LYS E 2 23 ? 5.051 13.171 20.927 1.00 36.22 23 LYS X N 1
ATOM 2326 C CA . LYS E 2 23 ? 5.508 14.295 20.117 1.00 37.56 23 LYS X CA 1
ATOM 2327 C C . LYS E 2 23 ? 5.068 15.612 20.747 1.00 37.05 23 LYS X C 1
ATOM 2328 O O . LYS E 2 23 ? 5.817 16.601 20.755 1.00 36.77 23 LYS X O 1
ATOM 2334 N N . LYS E 2 24 ? 3.845 15.637 21.267 1.00 37.78 24 LYS X N 1
ATOM 2335 C CA . LYS E 2 24 ? 3.322 16.849 21.898 1.00 38.97 24 LYS X CA 1
ATOM 2336 C C . LYS E 2 24 ? 4.063 17.155 23.197 1.00 38.53 24 LYS X C 1
ATOM 2337 O O . LYS E 2 24 ? 4.332 18.311 23.509 1.00 37.26 24 LYS X O 1
ATOM 2343 N N . LEU E 2 25 ? 4.393 16.115 23.948 1.00 38.91 25 LEU X N 1
ATOM 2344 C CA . LEU E 2 25 ? 5.112 16.311 25.198 1.00 40.68 25 LEU X CA 1
ATOM 2345 C C . LEU E 2 25 ? 6.496 16.873 24.914 1.00 41.87 25 LEU X C 1
ATOM 2346 O O . LEU E 2 25 ? 6.964 17.782 25.609 1.00 42.67 25 LEU X O 1
ATOM 2351 N N . GLU E 2 26 ? 7.142 16.337 23.883 1.00 42.56 26 GLU X N 1
ATOM 2352 C CA . GLU E 2 26 ? 8.471 16.783 23.501 1.00 44.73 26 GLU X CA 1
ATOM 2353 C C . GLU E 2 26 ? 8.438 18.239 23.083 1.00 45.18 26 GLU X C 1
ATOM 2354 O O . GLU E 2 26 ? 9.300 19.014 23.480 1.00 42.67 26 GLU X O 1
ATOM 2360 N N . ASP E 2 27 ? 7.442 18.605 22.277 1.00 44.14 27 ASP X N 1
ATOM 2361 C CA . ASP E 2 27 ? 7.307 19.976 21.802 1.00 46.47 27 ASP X CA 1
ATOM 2362 C C . ASP E 2 27 ? 7.109 20.954 22.951 1.00 47.21 27 ASP X C 1
ATOM 2363 O O . ASP E 2 27 ? 7.775 21.985 23.017 1.00 49.03 27 ASP X O 1
ATOM 2368 N N . LYS E 2 28 ? 6.197 20.618 23.855 1.00 48.12 28 LYS X N 1
ATOM 2369 C CA . LYS E 2 28 ? 5.877 21.474 24.982 1.00 49.50 28 LYS X CA 1
ATOM 2370 C C . LYS E 2 28 ? 6.980 21.546 26.028 1.00 50.97 28 LYS X C 1
ATOM 2371 O O . LYS E 2 28 ? 7.295 22.624 26.528 1.00 50.00 28 LYS X O 1
ATOM 2377 N N . PHE E 2 29 ? 7.561 20.401 26.360 1.00 51.53 29 PHE X N 1
ATOM 2378 C CA . PHE E 2 29 ? 8.622 20.363 27.351 1.00 55.13 29 PHE X CA 1
ATOM 2379 C C . PHE E 2 29 ? 9.931 19.924 26.699 1.00 56.72 29 PHE X C 1
ATOM 2380 O O . PHE E 2 29 ? 10.474 18.868 27.091 1.00 59.08 29 PHE X O 1
ATOM 2388 N N . MET F 2 1 ? 7.096 30.009 48.303 1.00 74.85 1 MET Y N 1
ATOM 2389 C CA . MET F 2 1 ? 7.937 30.624 47.259 1.00 74.40 1 MET Y CA 1
ATOM 2390 C C . MET F 2 1 ? 7.346 30.515 45.843 1.00 73.88 1 MET Y C 1
ATOM 2391 O O . MET F 2 1 ? 7.006 29.429 45.361 1.00 74.30 1 MET Y O 1
ATOM 2396 N N . THR F 2 2 ? 7.194 31.666 45.196 1.00 72.43 2 THR Y N 1
ATOM 2397 C CA . THR F 2 2 ? 6.727 31.684 43.829 1.00 72.05 2 THR Y CA 1
ATOM 2398 C C . THR F 2 2 ? 7.895 31.193 42.999 1.00 71.55 2 THR Y C 1
ATOM 2399 O O . THR F 2 2 ? 8.957 30.870 43.543 1.00 70.13 2 THR Y O 1
ATOM 2403 N N . ILE F 2 3 ? 7.713 31.181 41.686 1.00 70.42 3 ILE Y N 1
ATOM 2404 C CA . ILE F 2 3 ? 8.774 30.724 40.808 1.00 70.03 3 ILE Y CA 1
ATOM 2405 C C . ILE F 2 3 ? 9.897 31.769 40.779 1.00 67.87 3 ILE Y C 1
ATOM 2406 O O . ILE F 2 3 ? 11.086 31.437 40.781 1.00 68.07 3 ILE Y O 1
ATOM 2411 N N . ASP F 2 4 ? 9.506 33.038 40.748 1.00 65.59 4 ASP Y N 1
ATOM 2412 C CA . ASP F 2 4 ? 10.456 34.135 40.722 1.00 63.68 4 ASP Y CA 1
ATOM 2413 C C . ASP F 2 4 ? 11.271 34.210 42.004 1.00 61.53 4 ASP Y C 1
ATOM 2414 O O . ASP F 2 4 ? 12.428 34.609 41.981 1.00 60.74 4 ASP Y O 1
ATOM 2419 N N . GLU F 2 5 ? 10.665 33.832 43.123 1.00 59.37 5 GLU Y N 1
ATOM 2420 C CA . GLU F 2 5 ? 11.376 33.848 44.395 1.00 57.28 5 GLU Y CA 1
ATOM 2421 C C . GLU F 2 5 ? 12.341 32.664 44.431 1.00 55.78 5 GLU Y C 1
ATOM 2422 O O . GLU F 2 5 ? 13.419 32.724 45.036 1.00 52.17 5 GLU Y O 1
ATOM 2428 N N . ILE F 2 6 ? 11.957 31.585 43.762 1.00 53.20 6 ILE Y N 1
ATOM 2429 C CA . ILE F 2 6 ? 12.797 30.395 43.697 1.00 53.72 6 ILE Y CA 1
ATOM 2430 C C . ILE F 2 6 ? 14.024 30.712 42.841 1.00 53.69 6 ILE Y C 1
ATOM 2431 O O . ILE F 2 6 ? 15.152 30.330 43.170 1.00 52.69 6 ILE Y O 1
ATOM 2436 N N . ILE F 2 7 ? 13.794 31.432 41.750 1.00 52.82 7 ILE Y N 1
ATOM 2437 C CA . ILE F 2 7 ? 14.862 31.821 40.839 1.00 54.91 7 ILE Y CA 1
ATOM 2438 C C . ILE F 2 7 ? 15.887 32.686 41.571 1.00 56.46 7 ILE Y C 1
ATOM 2439 O O . ILE F 2 7 ? 17.092 32.427 41.511 1.00 55.44 7 ILE Y O 1
ATOM 2444 N N . GLU F 2 8 ? 15.396 33.711 42.262 1.00 57.61 8 GLU Y N 1
ATOM 2445 C CA . GLU F 2 8 ? 16.256 34.623 43.008 1.00 60.22 8 GLU Y CA 1
ATOM 2446 C C . GLU F 2 8 ? 17.073 33.838 44.036 1.00 59.82 8 GLU Y C 1
ATOM 2447 O O . GLU F 2 8 ? 18.264 34.092 44.227 1.00 61.39 8 GLU Y O 1
ATOM 2453 N N . ALA F 2 9 ? 16.437 32.870 44.685 1.00 58.75 9 ALA Y N 1
ATOM 2454 C CA . ALA F 2 9 ? 17.125 32.052 45.672 1.00 59.52 9 ALA Y CA 1
ATOM 2455 C C . ALA F 2 9 ? 18.268 31.289 45.002 1.00 60.20 9 ALA Y C 1
ATOM 2456 O O . ALA F 2 9 ? 19.415 31.342 45.446 1.00 59.40 9 ALA Y O 1
ATOM 2458 N N . ILE F 2 10 ? 17.943 30.588 43.923 1.00 59.20 10 ILE Y N 1
ATOM 2459 C CA . ILE F 2 10 ? 18.920 29.807 43.170 1.00 59.78 10 ILE Y CA 1
ATOM 2460 C C . ILE F 2 10 ? 20.083 30.662 42.650 1.00 60.37 10 ILE Y C 1
ATOM 2461 O O . ILE F 2 10 ? 21.248 30.257 42.727 1.00 59.21 10 ILE Y O 1
ATOM 2466 N N . GLU F 2 11 ? 19.765 31.846 42.134 1.00 60.76 11 GLU Y N 1
ATOM 2467 C CA . GLU F 2 11 ? 20.785 32.739 41.593 1.00 62.70 11 GLU Y CA 1
ATOM 2468 C C . GLU F 2 11 ? 21.777 33.254 42.629 1.00 63.32 11 GLU Y C 1
ATOM 2469 O O . GLU F 2 11 ? 22.850 33.736 42.277 1.00 62.79 11 GLU Y O 1
ATOM 2475 N N . LYS F 2 12 ? 21.420 33.152 43.903 1.00 64.27 12 LYS Y N 1
ATOM 2476 C CA . LYS F 2 12 ? 22.300 33.617 44.967 1.00 65.40 12 LYS Y CA 1
ATOM 2477 C C . LYS F 2 12 ? 23.102 32.479 45.556 1.00 63.99 12 LYS Y C 1
ATOM 2478 O O . LYS F 2 12 ? 24.059 32.707 46.293 1.00 64.56 12 LYS Y O 1
ATOM 2484 N N . LEU F 2 13 ? 22.717 31.251 45.236 1.00 62.38 13 LEU Y N 1
ATOM 2485 C CA . LEU F 2 13 ? 23.435 30.098 45.755 1.00 61.69 13 LEU Y CA 1
ATOM 2486 C C . LEU F 2 13 ? 24.858 30.115 45.223 1.00 61.37 13 LEU Y C 1
ATOM 2487 O O . LEU F 2 13 ? 25.120 30.621 44.132 1.00 59.74 13 LEU Y O 1
ATOM 2492 N N . THR F 2 14 ? 25.781 29.576 46.008 1.00 62.63 14 THR Y N 1
ATOM 2493 C CA . THR F 2 14 ? 27.174 29.522 45.594 1.00 62.91 14 THR Y CA 1
ATOM 2494 C C . THR F 2 14 ? 27.361 28.260 44.769 1.00 63.49 14 THR Y C 1
ATOM 2495 O O . THR F 2 14 ? 26.459 27.423 44.687 1.00 62.82 14 THR Y O 1
ATOM 2499 N N . VAL F 2 15 ? 28.536 28.137 44.158 1.00 63.24 15 VAL Y N 1
ATOM 2500 C CA . VAL F 2 15 ? 28.875 26.987 43.332 1.00 62.12 15 VAL Y CA 1
ATOM 2501 C C . VAL F 2 15 ? 28.675 25.671 44.076 1.00 62.35 15 VAL Y C 1
ATOM 2502 O O . VAL F 2 15 ? 28.210 24.689 43.497 1.00 62.88 15 VAL Y O 1
ATOM 2506 N N . SER F 2 16 ? 29.030 25.654 45.356 1.00 62.20 16 SER Y N 1
ATOM 2507 C CA . SER F 2 16 ? 28.892 24.453 46.169 1.00 62.01 16 SER Y CA 1
ATOM 2508 C C . SER F 2 16 ? 27.445 24.224 46.589 1.00 61.65 16 SER Y C 1
ATOM 2509 O O . SER F 2 16 ? 27.015 23.080 46.744 1.00 62.01 16 SER Y O 1
ATOM 2512 N N . GLU F 2 17 ? 26.697 25.305 46.790 1.00 61.18 17 GLU Y N 1
ATOM 2513 C CA . GLU F 2 17 ? 25.298 25.171 47.183 1.00 62.33 17 GLU Y CA 1
ATOM 2514 C C . GLU F 2 17 ? 24.515 24.587 46.010 1.00 61.53 17 GLU Y C 1
ATOM 2515 O O . GLU F 2 17 ? 23.576 23.813 46.202 1.00 61.85 17 GLU Y O 1
ATOM 2521 N N . LEU F 2 18 ? 24.916 24.958 44.796 1.00 60.28 18 LEU Y N 1
ATOM 2522 C CA . LEU F 2 18 ? 24.264 24.464 43.588 1.00 60.06 18 LEU Y CA 1
ATOM 2523 C C . LEU F 2 18 ? 24.532 22.976 43.446 1.00 60.51 18 LEU Y C 1
ATOM 2524 O O . LEU F 2 18 ? 23.646 22.209 43.069 1.00 60.08 18 LEU Y O 1
ATOM 2529 N N . ALA F 2 19 ? 25.760 22.573 43.758 1.00 60.26 19 ALA Y N 1
ATOM 2530 C CA . ALA F 2 19 ? 26.154 21.172 43.673 1.00 61.73 19 ALA Y CA 1
ATOM 2531 C C . ALA F 2 19 ? 25.265 20.310 44.563 1.00 62.36 19 ALA Y C 1
ATOM 2532 O O . ALA F 2 19 ? 24.747 19.280 44.133 1.00 62.15 19 ALA Y O 1
ATOM 2534 N N . GLU F 2 20 ? 25.097 20.735 45.811 1.00 64.07 20 GLU Y N 1
ATOM 2535 C CA . GLU F 2 20 ? 24.269 19.991 46.748 1.00 64.85 20 GLU Y CA 1
ATOM 2536 C C . GLU F 2 20 ? 22.834 19.961 46.236 1.00 64.13 20 GLU Y C 1
ATOM 2537 O O . GLU F 2 20 ? 22.183 18.918 46.256 1.00 63.92 20 GLU Y O 1
ATOM 2543 N N . LEU F 2 21 ? 22.360 21.117 45.776 1.00 63.25 21 LEU Y N 1
ATOM 2544 C CA . LEU F 2 21 ? 21.002 21.262 45.249 1.00 63.16 21 LEU Y CA 1
ATOM 2545 C C . LEU F 2 21 ? 20.722 20.234 44.154 1.00 62.56 21 LEU Y C 1
ATOM 2546 O O . LEU F 2 21 ? 19.698 19.541 44.183 1.00 62.94 21 LEU Y O 1
ATOM 2551 N N . VAL F 2 22 ? 21.634 20.149 43.190 1.00 60.89 22 VAL Y N 1
ATOM 2552 C CA . VAL F 2 22 ? 21.505 19.218 42.075 1.00 60.20 22 VAL Y CA 1
ATOM 2553 C C . VAL F 2 22 ? 21.542 17.761 42.517 1.00 60.55 22 VAL Y C 1
ATOM 2554 O O . VAL F 2 22 ? 20.828 16.913 41.980 1.00 59.36 22 VAL Y O 1
ATOM 2558 N N . LYS F 2 23 ? 22.381 17.471 43.500 1.00 60.67 23 LYS Y N 1
ATOM 2559 C CA . LYS F 2 23 ? 22.506 16.114 44.003 1.00 61.03 23 LYS Y CA 1
ATOM 2560 C C . LYS F 2 23 ? 21.211 15.713 44.705 1.00 59.86 23 LYS Y C 1
ATOM 2561 O O . LYS F 2 23 ? 20.704 14.606 44.514 1.00 60.44 23 LYS Y O 1
ATOM 2567 N N . LYS F 2 24 ? 20.667 16.629 45.498 1.00 58.17 24 LYS Y N 1
ATOM 2568 C CA . LYS F 2 24 ? 19.438 16.366 46.234 1.00 59.42 24 LYS Y CA 1
ATOM 2569 C C . LYS F 2 24 ? 18.217 16.183 45.333 1.00 59.28 24 LYS Y C 1
ATOM 2570 O O . LYS F 2 24 ? 17.332 15.375 45.631 1.00 58.38 24 LYS Y O 1
ATOM 2576 N N . LEU F 2 25 ? 18.173 16.931 44.237 1.00 57.74 25 LEU Y N 1
ATOM 2577 C CA . LEU F 2 25 ? 17.058 16.828 43.300 1.00 57.33 25 LEU Y CA 1
ATOM 2578 C C . LEU F 2 25 ? 17.137 15.498 42.559 1.00 58.60 25 LEU Y C 1
ATOM 2579 O O . LEU F 2 25 ? 16.118 14.862 42.275 1.00 58.63 25 LEU Y O 1
ATOM 2584 N N . GLU F 2 26 ? 18.359 15.074 42.258 1.00 60.69 26 GLU Y N 1
ATOM 2585 C CA . GLU F 2 26 ? 18.578 13.817 41.560 1.00 62.99 26 GLU Y CA 1
ATOM 2586 C C . GLU F 2 26 ? 18.105 12.657 42.412 1.00 63.82 26 GLU Y C 1
ATOM 2587 O O . GLU F 2 26 ? 17.609 11.655 41.896 1.00 63.86 26 GLU Y O 1
ATOM 2593 N N . ASP F 2 27 ? 18.269 12.794 43.722 1.00 65.46 27 ASP Y N 1
ATOM 2594 C CA . ASP F 2 27 ? 17.840 11.753 44.643 1.00 67.36 27 ASP Y CA 1
ATOM 2595 C C . ASP F 2 27 ? 16.321 11.755 44.747 1.00 66.61 27 ASP Y C 1
ATOM 2596 O O . ASP F 2 27 ? 15.688 10.701 44.718 1.00 65.52 27 ASP Y O 1
ATOM 2601 N N . LYS F 2 28 ? 15.745 12.948 44.867 1.00 66.65 28 LYS Y N 1
ATOM 2602 C CA . LYS F 2 28 ? 14.300 13.085 44.986 1.00 67.51 28 LYS Y CA 1
ATOM 2603 C C . LYS F 2 28 ? 13.626 12.307 43.864 1.00 67.84 28 LYS Y C 1
ATOM 2604 O O . LYS F 2 28 ? 12.691 11.540 44.107 1.00 68.77 28 LYS Y O 1
ATOM 2610 N N . PHE F 2 29 ? 14.095 12.498 42.634 1.00 67.04 29 PHE Y N 1
ATOM 2611 C CA . PHE F 2 29 ? 13.532 11.753 41.518 1.00 67.75 29 PHE Y CA 1
ATOM 2612 C C . PHE F 2 29 ? 14.585 11.040 40.674 1.00 67.99 29 PHE Y C 1
ATOM 2613 O O . PHE F 2 29 ? 14.830 9.840 40.938 1.00 68.33 29 PHE Y O 1
ATOM 2621 N N . THR G 2 2 ? 16.856 26.678 54.268 1.00 78.68 2 THR Z N 1
ATOM 2622 C CA . THR G 2 2 ? 16.887 27.179 52.865 1.00 78.45 2 THR Z CA 1
ATOM 2623 C C . THR G 2 2 ? 17.865 26.429 51.960 1.00 78.40 2 THR Z C 1
ATOM 2624 O O . THR G 2 2 ? 19.072 26.519 52.134 1.00 80.11 2 THR Z O 1
ATOM 2628 N N . ILE G 2 3 ? 17.264 25.717 51.007 1.00 77.10 3 ILE Z N 1
ATOM 2629 C CA . ILE G 2 3 ? 17.765 24.858 49.907 1.00 75.86 3 ILE Z CA 1
ATOM 2630 C C . ILE G 2 3 ? 16.839 23.659 50.015 1.00 74.50 3 ILE Z C 1
ATOM 2631 O O . ILE G 2 3 ? 16.315 23.167 49.015 1.00 73.94 3 ILE Z O 1
ATOM 2636 N N . ASP G 2 4 ? 16.647 23.186 51.242 1.00 72.38 4 ASP Z N 1
ATOM 2637 C CA . ASP G 2 4 ? 15.733 22.083 51.471 1.00 70.79 4 ASP Z CA 1
ATOM 2638 C C . ASP G 2 4 ? 14.386 22.748 51.283 1.00 70.04 4 ASP Z C 1
ATOM 2639 O O . ASP G 2 4 ? 13.430 22.139 50.801 1.00 69.30 4 ASP Z O 1
ATOM 2644 N N . GLU G 2 5 ? 14.338 24.022 51.664 1.00 68.26 5 GLU Z N 1
ATOM 2645 C CA . GLU G 2 5 ? 13.139 24.827 51.523 1.00 66.91 5 GLU Z CA 1
ATOM 2646 C C . GLU G 2 5 ? 12.985 25.123 50.035 1.00 65.72 5 GLU Z C 1
ATOM 2647 O O . GLU G 2 5 ? 11.874 25.335 49.542 1.00 65.47 5 GLU Z O 1
ATOM 2653 N N . ILE G 2 6 ? 14.111 25.127 49.326 1.00 62.49 6 ILE Z N 1
ATOM 2654 C CA . ILE G 2 6 ? 14.114 25.368 47.886 1.00 60.78 6 ILE Z CA 1
ATOM 2655 C C . ILE G 2 6 ? 13.481 24.173 47.188 1.00 58.75 6 ILE Z C 1
ATOM 2656 O O . ILE G 2 6 ? 12.562 24.325 46.380 1.00 58.11 6 ILE Z O 1
ATOM 2661 N N . ILE G 2 7 ? 13.977 22.985 47.516 1.00 56.37 7 ILE Z N 1
ATOM 2662 C CA . ILE G 2 7 ? 13.468 21.761 46.930 1.00 56.11 7 ILE Z CA 1
ATOM 2663 C C . ILE G 2 7 ? 11.973 21.614 47.213 1.00 56.70 7 ILE Z C 1
ATOM 2664 O O . ILE G 2 7 ? 11.204 21.241 46.327 1.00 54.62 7 ILE Z O 1
ATOM 2669 N N . GLU G 2 8 ? 11.561 21.932 48.438 1.00 56.69 8 GLU Z N 1
ATOM 2670 C CA . GLU G 2 8 ? 10.157 21.821 48.813 1.00 57.29 8 GLU Z CA 1
ATOM 2671 C C . GLU G 2 8 ? 9.278 22.756 47.995 1.00 56.50 8 GLU Z C 1
ATOM 2672 O O . GLU G 2 8 ? 8.169 22.390 47.605 1.00 56.01 8 GLU Z O 1
ATOM 2678 N N . ALA G 2 9 ? 9.776 23.957 47.724 1.00 54.60 9 ALA Z N 1
ATOM 2679 C CA . ALA G 2 9 ? 9.019 24.913 46.935 1.00 55.87 9 ALA Z CA 1
ATOM 2680 C C . ALA G 2 9 ? 8.936 24.415 45.492 1.00 55.23 9 ALA Z C 1
ATOM 2681 O O . ALA G 2 9 ? 7.937 24.630 44.810 1.00 55.17 9 ALA Z O 1
ATOM 2683 N N . ILE G 2 10 ? 9.997 23.749 45.042 1.00 54.77 10 ILE Z N 1
ATOM 2684 C CA . ILE G 2 10 ? 10.059 23.207 43.690 1.00 54.20 10 ILE Z CA 1
ATOM 2685 C C . ILE G 2 10 ? 9.118 22.011 43.530 1.00 54.20 10 ILE Z C 1
ATOM 2686 O O . ILE G 2 10 ? 8.418 21.898 42.526 1.00 53.59 10 ILE Z O 1
ATOM 2691 N N . GLU G 2 11 ? 9.103 21.130 44.526 1.00 54.49 11 GLU Z N 1
ATOM 2692 C CA . GLU G 2 11 ? 8.255 19.941 44.504 1.00 55.72 11 GLU Z CA 1
ATOM 2693 C C . GLU G 2 11 ? 6.763 20.272 44.549 1.00 55.45 11 GLU Z C 1
ATOM 2694 O O . GLU G 2 11 ? 5.933 19.474 44.112 1.00 53.65 11 GLU Z O 1
ATOM 2700 N N . LYS G 2 12 ? 6.429 21.449 45.072 1.00 54.25 12 LYS Z N 1
ATOM 2701 C CA . LYS G 2 12 ? 5.037 21.879 45.168 1.00 54.89 12 LYS Z CA 1
ATOM 2702 C C . LYS G 2 12 ? 4.535 22.541 43.895 1.00 53.80 12 LYS Z C 1
ATOM 2703 O O . LYS G 2 12 ? 3.326 22.706 43.714 1.00 54.71 12 LYS Z O 1
ATOM 2709 N N . LEU G 2 13 ? 5.450 22.934 43.015 1.00 50.09 13 LEU Z N 1
ATOM 2710 C CA . LEU G 2 13 ? 5.037 23.577 41.773 1.00 48.71 13 LEU Z CA 1
ATOM 2711 C C . LEU G 2 13 ? 4.256 22.586 40.917 1.00 46.19 13 LEU Z C 1
ATOM 2712 O O . LEU G 2 13 ? 4.368 21.378 41.100 1.00 41.72 13 LEU Z O 1
ATOM 2717 N N . THR G 2 14 ? 3.452 23.106 39.995 1.00 47.13 14 THR Z N 1
ATOM 2718 C CA . THR G 2 14 ? 2.721 22.243 39.080 1.00 45.70 14 THR Z CA 1
ATOM 2719 C C . THR G 2 14 ? 3.706 22.062 37.930 1.00 45.77 14 THR Z C 1
ATOM 2720 O O . THR G 2 14 ? 4.648 22.842 37.796 1.00 46.01 14 THR Z O 1
ATOM 2724 N N . VAL G 2 15 ? 3.502 21.044 37.106 1.00 44.64 15 VAL Z N 1
ATOM 2725 C CA . VAL G 2 15 ? 4.393 20.820 35.981 1.00 43.18 15 VAL Z CA 1
ATOM 2726 C C . VAL G 2 15 ? 4.486 22.077 35.121 1.00 44.92 15 VAL Z C 1
ATOM 2727 O O . VAL G 2 15 ? 5.566 22.427 34.635 1.00 44.91 15 VAL Z O 1
ATOM 2731 N N . SER G 2 16 ? 3.362 22.768 34.938 1.00 43.74 16 SER Z N 1
ATOM 2732 C CA . SER G 2 16 ? 3.364 23.982 34.140 1.00 44.99 16 SER Z CA 1
ATOM 2733 C C . SER G 2 16 ? 4.244 25.045 34.805 1.00 45.23 16 SER Z C 1
ATOM 2734 O O . SER G 2 16 ? 4.953 25.799 34.133 1.00 44.48 16 SER Z O 1
ATOM 2737 N N . GLU G 2 17 ? 4.194 25.102 36.129 1.00 46.67 17 GLU Z N 1
ATOM 2738 C CA . GLU G 2 17 ? 4.998 26.071 36.868 1.00 48.64 17 GLU Z CA 1
ATOM 2739 C C . GLU G 2 17 ? 6.482 25.757 36.730 1.00 47.98 17 GLU Z C 1
ATOM 2740 O O . GLU G 2 17 ? 7.287 26.649 36.463 1.00 49.11 17 GLU Z O 1
ATOM 2746 N N . LEU G 2 18 ? 6.836 24.489 36.907 1.00 48.28 18 LEU Z N 1
ATOM 2747 C CA . LEU G 2 18 ? 8.225 24.070 36.771 1.00 47.92 18 LEU Z CA 1
ATOM 2748 C C . LEU G 2 18 ? 8.710 24.393 35.363 1.00 48.05 18 LEU Z C 1
ATOM 2749 O O . LEU G 2 18 ? 9.847 24.818 35.171 1.00 45.84 18 LEU Z O 1
ATOM 2754 N N . ALA G 2 19 ? 7.841 24.191 34.373 1.00 46.33 19 ALA Z N 1
ATOM 2755 C CA . ALA G 2 19 ? 8.211 24.469 32.994 1.00 47.56 19 ALA Z CA 1
ATOM 2756 C C . ALA G 2 19 ? 8.580 25.942 32.830 1.00 48.92 19 ALA Z C 1
ATOM 2757 O O . ALA G 2 19 ? 9.578 26.263 32.186 1.00 51.55 19 ALA Z O 1
ATOM 2759 N N . GLU G 2 20 ? 7.787 26.834 33.419 1.00 49.74 20 GLU Z N 1
ATOM 2760 C CA . GLU G 2 20 ? 8.059 28.270 33.327 1.00 51.53 20 GLU Z CA 1
ATOM 2761 C C . GLU G 2 20 ? 9.362 28.618 34.048 1.00 50.60 20 GLU Z C 1
ATOM 2762 O O . GLU G 2 20 ? 10.149 29.441 33.577 1.00 50.94 20 GLU Z O 1
ATOM 2768 N N . LEU G 2 21 ? 9.572 27.994 35.200 1.00 49.42 21 LEU Z N 1
ATOM 2769 C CA . LEU G 2 21 ? 10.785 28.217 35.976 1.00 48.33 21 LEU Z CA 1
ATOM 2770 C C . LEU G 2 21 ? 11.993 27.894 35.107 1.00 47.52 21 LEU Z C 1
ATOM 2771 O O . LEU G 2 21 ? 12.856 28.746 34.886 1.00 47.09 21 LEU Z O 1
ATOM 2776 N N . VAL G 2 22 ? 12.040 26.660 34.611 1.00 46.21 22 VAL Z N 1
ATOM 2777 C CA . VAL G 2 22 ? 13.133 26.200 33.764 1.00 46.83 22 VAL Z CA 1
ATOM 2778 C C . VAL G 2 22 ? 13.285 27.110 32.557 1.00 49.74 22 VAL Z C 1
ATOM 2779 O O . VAL G 2 22 ? 14.397 27.427 32.134 1.00 48.39 22 VAL Z O 1
ATOM 2783 N N . LYS G 2 23 ? 12.151 27.536 32.013 1.00 51.62 23 LYS Z N 1
ATOM 2784 C CA . LYS G 2 23 ? 12.126 28.410 30.854 1.00 55.31 23 LYS Z CA 1
ATOM 2785 C C . LYS G 2 23 ? 12.903 29.701 31.117 1.00 56.61 23 LYS Z C 1
ATOM 2786 O O . LYS G 2 23 ? 13.774 30.079 30.335 1.00 58.51 23 LYS Z O 1
ATOM 2792 N N . LYS G 2 24 ? 12.595 30.367 32.224 1.00 56.19 24 LYS Z N 1
ATOM 2793 C CA . LYS G 2 24 ? 13.261 31.617 32.557 1.00 56.58 24 LYS Z CA 1
ATOM 2794 C C . LYS G 2 24 ? 14.697 31.440 33.049 1.00 56.68 24 LYS Z C 1
ATOM 2795 O O . LYS G 2 24 ? 15.489 32.381 32.994 1.00 56.39 24 LYS Z O 1
ATOM 2801 N N . LEU G 2 25 ? 15.038 30.246 33.527 1.00 56.19 25 LEU Z N 1
ATOM 2802 C CA . LEU G 2 25 ? 16.409 29.998 33.963 1.00 57.82 25 LEU Z CA 1
ATOM 2803 C C . LEU G 2 25 ? 17.252 29.792 32.708 1.00 60.45 25 LEU Z C 1
ATOM 2804 O O . LEU G 2 25 ? 18.407 30.221 32.645 1.00 60.23 25 LEU Z O 1
ATOM 2809 N N . GLU G 2 26 ? 16.660 29.136 31.710 1.00 63.37 26 GLU Z N 1
ATOM 2810 C CA . GLU G 2 26 ? 17.336 28.882 30.441 1.00 66.34 26 GLU Z CA 1
ATOM 2811 C C . GLU G 2 26 ? 17.535 30.192 29.690 1.00 69.24 26 GLU Z C 1
ATOM 2812 O O . GLU G 2 26 ? 18.367 30.281 28.787 1.00 70.97 26 GLU Z O 1
ATOM 2818 N N . ASP G 2 27 ? 16.759 31.206 30.061 1.00 71.91 27 ASP Z N 1
ATOM 2819 C CA . ASP G 2 27 ? 16.889 32.525 29.457 1.00 74.02 27 ASP Z CA 1
ATOM 2820 C C . ASP G 2 27 ? 18.051 33.193 30.184 1.00 75.83 27 ASP Z C 1
ATOM 2821 O O . ASP G 2 27 ? 18.484 34.286 29.824 1.00 76.44 27 ASP Z O 1
ATOM 2826 N N . LYS G 2 28 ? 18.540 32.501 31.213 1.00 77.99 28 LYS Z N 1
ATOM 2827 C CA . LYS G 2 28 ? 19.658 32.938 32.049 1.00 78.98 28 LYS Z CA 1
ATOM 2828 C C . LYS G 2 28 ? 19.987 34.422 31.982 1.00 79.48 28 LYS Z C 1
ATOM 2829 O O . LYS G 2 28 ? 21.042 34.767 31.407 1.00 79.64 28 LYS Z O 1
#

InterPro domains:
  IPR001790 Large ribosomal subunit protein uL10, N-terminal [PF00466] (3-103)
  IPR002363 Large ribosomal subunit protein uL10, conserved site, bacteria [PS01109] (7-41)
  IPR022973 Large ribosomal subunit protein uL10, bacteria [MF_00362] (2-166)
  IPR022973 Large ribosomal subunit protein uL10, bacteria [NF000955] (5-177)
  IPR043141 Large ribosomal subunit protein uL10-like domain superfamily [G3DSA:3.30.70.1730] (1-134)
  IPR043141 Large ribosomal subunit protein uL10-like domain superfamily [SSF160369] (2-177)
  IPR047865 Large ribosomal subunit protein uL10, bacteria/organella [PTHR11560] (4-179)
  IPR047865 Large ribosomal subunit protein uL10, bacteria/organella [cd05797] (3-165)